Protein AF-A0A9E2NZ77-F1 (afdb_monomer)

Structure (mmCIF, N/CA/C/O backbone):
data_AF-A0A9E2NZ77-F1
#
_entry.id   AF-A0A9E2NZ77-F1
#
loop_
_atom_site.group_PDB
_atom_site.id
_atom_site.type_symbol
_atom_site.label_atom_id
_atom_site.label_alt_id
_atom_site.label_comp_id
_atom_site.label_asym_id
_atom_site.label_entity_id
_atom_site.label_seq_id
_atom_site.pdbx_PDB_ins_code
_atom_site.Cartn_x
_atom_site.Cartn_y
_atom_site.Cartn_z
_atom_site.occupancy
_atom_site.B_iso_or_equiv
_atom_site.auth_seq_id
_atom_site.auth_comp_id
_atom_site.auth_asym_id
_atom_site.auth_atom_id
_atom_site.pdbx_PDB_model_num
ATOM 1 N N . MET A 1 1 ? -16.587 9.780 16.175 1.00 69.88 1 MET A N 1
ATOM 2 C CA . MET A 1 1 ? -15.433 8.842 16.076 1.00 69.88 1 MET A CA 1
ATOM 3 C C . MET A 1 1 ? -14.289 9.423 15.249 1.00 69.88 1 MET A C 1
ATOM 5 O O . MET A 1 1 ? -13.130 9.182 15.580 1.00 69.88 1 MET A O 1
ATOM 9 N N . LEU A 1 2 ? -14.586 10.225 14.222 1.00 83.44 2 LEU A N 1
ATOM 10 C CA . LEU A 1 2 ? -13.592 11.036 13.520 1.00 83.44 2 LEU A CA 1
ATOM 11 C C . LEU A 1 2 ? -13.299 12.324 14.312 1.00 83.44 2 LEU A C 1
ATOM 13 O O . LEU A 1 2 ? -14.182 13.153 14.518 1.00 83.44 2 LEU A O 1
ATOM 17 N N . THR A 1 3 ? -12.069 12.497 14.791 1.00 91.06 3 THR A N 1
ATOM 18 C CA . THR A 1 3 ? -11.646 13.716 15.498 1.00 91.06 3 THR A CA 1
ATOM 19 C C . THR A 1 3 ? -10.768 14.570 14.593 1.00 91.06 3 THR A C 1
ATOM 21 O O . THR A 1 3 ? -10.094 14.053 13.704 1.00 91.06 3 THR A O 1
ATOM 24 N N . LYS A 1 4 ? -10.708 15.884 14.851 1.00 93.25 4 LYS A N 1
ATOM 25 C CA . LYS A 1 4 ? -9.751 16.773 14.171 1.00 93.25 4 LYS A CA 1
ATOM 26 C C . LYS A 1 4 ? -8.322 16.228 14.266 1.00 93.25 4 LYS A C 1
ATOM 28 O O . LYS A 1 4 ? -7.602 16.242 13.277 1.00 93.25 4 LYS A O 1
ATOM 33 N N . GLU A 1 5 ? -7.937 15.742 15.443 1.00 95.12 5 GLU A N 1
ATOM 34 C CA . GLU A 1 5 ? -6.622 15.149 15.691 1.00 95.12 5 GLU A CA 1
ATOM 35 C C . GLU A 1 5 ? -6.370 13.925 14.804 1.00 95.12 5 GLU A C 1
ATOM 37 O O . GLU A 1 5 ? -5.342 13.863 14.136 1.00 95.12 5 GLU A O 1
ATOM 42 N N . PHE A 1 6 ? -7.325 12.995 14.714 1.00 95.50 6 PHE A N 1
ATOM 43 C CA . PHE A 1 6 ? -7.170 11.807 13.878 1.00 95.50 6 PHE A CA 1
ATOM 44 C C . PHE A 1 6 ? -7.131 12.147 12.385 1.00 95.50 6 PHE A C 1
ATOM 46 O O . PHE A 1 6 ? -6.281 11.638 11.658 1.00 95.50 6 PHE A O 1
ATOM 53 N N . THR A 1 7 ? -7.983 13.070 11.936 1.00 95.56 7 THR A N 1
ATOM 54 C CA . THR A 1 7 ? -7.972 13.570 10.556 1.00 95.56 7 THR A CA 1
ATOM 55 C C . THR A 1 7 ? -6.630 14.202 10.200 1.00 95.56 7 THR A C 1
ATOM 57 O O . THR A 1 7 ? -6.071 13.894 9.148 1.00 95.56 7 THR A O 1
ATOM 60 N N . LEU A 1 8 ? -6.087 15.055 11.076 1.00 95.06 8 LEU A N 1
ATOM 61 C CA . LEU A 1 8 ? -4.766 15.657 10.881 1.00 95.06 8 LEU A CA 1
ATOM 62 C C . LEU A 1 8 ? -3.664 14.596 10.886 1.00 95.06 8 LEU A C 1
ATOM 64 O O . LEU A 1 8 ? -2.764 14.672 10.056 1.00 95.06 8 LEU A O 1
ATOM 68 N N . LYS A 1 9 ? -3.776 13.571 11.739 1.00 95.94 9 LYS A N 1
ATOM 69 C CA . LYS A 1 9 ? -2.823 12.461 11.765 1.00 95.94 9 LYS A CA 1
ATOM 70 C C . LYS A 1 9 ? -2.797 11.700 10.442 1.00 95.94 9 LYS A C 1
ATOM 72 O O . LYS A 1 9 ? -1.724 11.428 9.925 1.00 95.94 9 LYS A O 1
ATOM 77 N N . ILE A 1 10 ? -3.959 11.399 9.858 1.00 96.81 10 ILE A N 1
ATOM 78 C CA . ILE A 1 10 ? -4.053 10.770 8.528 1.00 96.81 10 ILE A CA 1
ATOM 79 C C . ILE A 1 10 ? -3.479 11.705 7.452 1.00 96.81 10 ILE A C 1
ATOM 81 O O . ILE A 1 10 ? -2.795 11.256 6.530 1.00 96.81 10 ILE A O 1
ATOM 85 N N . PHE A 1 11 ? -3.726 13.012 7.583 1.00 95.88 11 PHE A N 1
ATOM 86 C CA . PHE A 1 11 ? -3.243 14.029 6.650 1.00 95.88 11 PHE A CA 1
ATOM 87 C C . PHE A 1 11 ? -1.708 14.126 6.599 1.00 95.88 11 PHE A C 1
ATOM 89 O O . PHE A 1 11 ? -1.167 14.479 5.554 1.00 95.88 11 PHE A O 1
ATOM 96 N N . GLU A 1 12 ? -0.990 13.726 7.657 1.00 95.94 12 GLU A N 1
ATOM 97 C CA . GLU A 1 12 ? 0.480 13.620 7.643 1.00 95.94 12 GLU A CA 1
ATOM 98 C C . GLU A 1 12 ? 1.004 12.707 6.525 1.00 95.94 12 GLU A C 1
ATOM 100 O O . GLU A 1 12 ? 2.128 12.896 6.065 1.00 95.94 12 GLU A O 1
ATOM 105 N N . GLY A 1 13 ? 0.192 11.771 6.014 1.00 96.19 13 GLY A N 1
ATOM 106 C CA . GLY A 1 13 ? 0.550 10.944 4.860 1.00 96.19 13 GLY A CA 1
ATOM 107 C C . GLY A 1 13 ? 0.894 11.742 3.593 1.00 96.19 13 GLY A C 1
ATOM 108 O O . GLY A 1 13 ? 1.605 11.223 2.732 1.00 96.19 13 GLY A O 1
ATOM 109 N N . PHE A 1 14 ? 0.445 13.001 3.483 1.00 95.62 14 PHE A N 1
ATOM 110 C CA . PHE A 1 14 ? 0.835 13.911 2.398 1.00 95.62 14 PHE A CA 1
ATOM 111 C C . PHE A 1 14 ? 2.243 14.500 2.548 1.00 95.62 14 PHE A C 1
ATOM 113 O O . PHE A 1 14 ? 2.802 14.986 1.571 1.00 95.62 14 PHE A O 1
ATOM 120 N N . SER A 1 15 ? 2.819 14.459 3.748 1.00 94.38 15 SER A N 1
ATOM 121 C CA . SER A 1 15 ? 4.175 14.950 4.023 1.00 94.38 15 SER A CA 1
ATOM 122 C C . SER A 1 15 ? 5.238 13.855 3.898 1.00 94.38 15 SER A C 1
ATOM 124 O O . SER A 1 15 ? 6.427 14.136 4.015 1.00 94.38 15 SER A O 1
ATOM 126 N N . ILE A 1 16 ? 4.831 12.596 3.702 1.00 94.75 16 ILE A N 1
ATOM 127 C CA . ILE A 1 16 ? 5.754 11.462 3.633 1.00 94.75 16 ILE A CA 1
ATOM 128 C C . ILE A 1 16 ? 6.211 11.286 2.196 1.00 94.75 16 ILE A C 1
ATOM 130 O O . ILE A 1 16 ? 5.493 1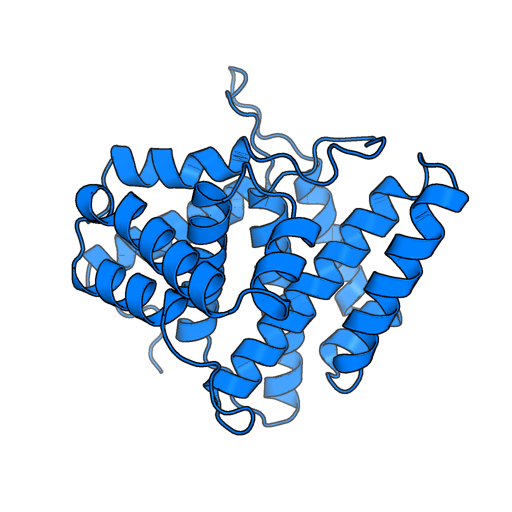0.750 1.348 1.00 94.75 16 ILE A O 1
ATOM 134 N N . GLU A 1 17 ? 7.439 11.711 1.953 1.00 93.25 17 GLU A N 1
ATOM 135 C CA . GLU A 1 17 ? 8.104 11.541 0.677 1.00 93.25 17 GLU A CA 1
ATOM 136 C C . GLU A 1 17 ? 8.718 10.146 0.526 1.00 93.25 17 GLU A C 1
ATOM 138 O O . GLU A 1 17 ? 9.378 9.604 1.414 1.00 93.25 17 GLU A O 1
ATOM 143 N N . ARG A 1 18 ? 8.529 9.574 -0.657 1.00 93.50 18 ARG A N 1
ATOM 144 C CA . ARG A 1 18 ? 9.062 8.284 -1.082 1.00 93.50 18 ARG A CA 1
ATOM 145 C C . ARG A 1 18 ? 10.213 8.503 -2.054 1.00 93.50 18 ARG A C 1
ATOM 147 O O . ARG A 1 18 ? 10.240 9.506 -2.769 1.00 93.50 18 ARG A O 1
ATOM 154 N N . TRP A 1 19 ? 11.134 7.538 -2.103 1.00 93.38 19 TRP A N 1
ATOM 155 C CA . TRP A 1 19 ? 12.292 7.552 -3.010 1.00 93.38 19 TRP A CA 1
ATOM 156 C C . TRP A 1 19 ? 13.200 8.782 -2.841 1.00 93.38 19 TRP A C 1
ATOM 158 O O . TRP A 1 19 ? 13.815 9.248 -3.795 1.00 93.38 19 TRP A O 1
ATOM 168 N N . ASN A 1 20 ? 13.275 9.324 -1.622 1.00 90.19 20 ASN A N 1
ATOM 169 C CA . ASN A 1 20 ? 14.043 10.530 -1.296 1.00 90.19 20 ASN A CA 1
ATOM 170 C C . ASN A 1 20 ? 15.571 10.337 -1.339 1.00 90.19 20 ASN A C 1
ATOM 172 O O . ASN A 1 20 ? 16.322 11.296 -1.201 1.00 90.19 20 ASN A O 1
ATOM 176 N N . ASP A 1 21 ? 16.037 9.105 -1.529 1.00 90.19 21 ASP A N 1
ATOM 177 C CA . ASP A 1 21 ? 17.430 8.748 -1.765 1.00 90.19 21 ASP A CA 1
ATOM 178 C C . ASP A 1 21 ? 17.817 8.738 -3.254 1.00 90.19 21 ASP A C 1
ATOM 180 O O . ASP A 1 21 ? 18.999 8.587 -3.571 1.00 90.19 21 ASP A O 1
ATOM 184 N N . LEU A 1 22 ? 16.858 8.931 -4.164 1.00 93.50 22 LEU A N 1
ATOM 185 C CA . LEU A 1 22 ? 17.058 9.025 -5.611 1.00 93.50 22 LEU A CA 1
ATOM 186 C C . LEU A 1 22 ? 16.637 10.404 -6.143 1.00 93.50 22 LEU A C 1
ATOM 188 O O . LEU A 1 22 ? 15.890 11.144 -5.501 1.00 93.50 22 LEU A O 1
ATOM 192 N N . VAL A 1 23 ? 17.112 10.748 -7.342 1.00 94.62 23 VAL A N 1
ATOM 193 C CA . VAL A 1 23 ? 16.635 11.929 -8.073 1.00 94.62 23 VAL A CA 1
ATOM 194 C C . VAL A 1 23 ? 15.186 11.681 -8.488 1.00 94.62 23 VAL A C 1
ATOM 196 O O . VAL A 1 23 ? 14.854 10.605 -8.986 1.00 94.62 23 VAL A O 1
ATOM 199 N N . ARG A 1 24 ? 14.304 12.660 -8.285 1.00 93.75 24 ARG A N 1
ATOM 200 C CA . ARG A 1 24 ? 12.880 12.540 -8.619 1.00 93.75 24 ARG A CA 1
ATOM 201 C C . ARG A 1 24 ? 12.443 13.741 -9.457 1.00 93.75 24 ARG A C 1
ATOM 203 O O . ARG A 1 24 ? 12.754 14.865 -9.071 1.00 93.75 24 ARG A O 1
ATOM 210 N N . PRO A 1 25 ? 11.720 13.538 -10.573 1.00 91.19 25 PRO A N 1
ATOM 211 C CA . PRO A 1 25 ? 11.226 14.645 -11.391 1.00 91.19 25 PRO A CA 1
ATOM 212 C C . PRO A 1 25 ? 9.972 15.322 -10.804 1.00 91.19 25 PRO A C 1
ATOM 214 O O . PRO A 1 25 ? 9.565 16.375 -11.284 1.00 91.19 25 PRO A O 1
ATOM 217 N N . PHE A 1 26 ? 9.350 14.718 -9.788 1.00 90.88 26 PHE A N 1
ATOM 218 C CA . PHE A 1 26 ? 8.178 15.217 -9.065 1.00 90.88 26 PHE A CA 1
ATOM 219 C C . PHE A 1 26 ? 8.113 14.576 -7.669 1.00 90.88 26 PHE A C 1
ATOM 221 O O . PHE A 1 26 ? 8.804 13.589 -7.396 1.00 90.88 26 PHE A O 1
ATOM 228 N N . ASP A 1 27 ? 7.264 15.114 -6.796 1.00 91.25 27 ASP A N 1
ATOM 229 C CA . ASP A 1 27 ? 7.109 14.619 -5.428 1.00 91.25 27 ASP A CA 1
ATOM 230 C C . ASP A 1 27 ? 6.338 13.288 -5.414 1.00 91.25 27 ASP A C 1
ATOM 232 O O . ASP A 1 27 ? 5.159 13.215 -5.761 1.00 91.25 27 ASP A O 1
ATOM 236 N N . LEU A 1 28 ? 7.011 12.211 -5.004 1.00 94.00 28 LEU A N 1
ATOM 237 C CA . LEU A 1 28 ? 6.392 10.906 -4.776 1.00 94.00 28 LEU A CA 1
ATOM 238 C C . LEU A 1 28 ? 5.934 10.820 -3.322 1.00 94.00 28 LEU A C 1
ATOM 240 O O . LEU A 1 28 ? 6.772 10.731 -2.429 1.00 94.00 28 LEU A O 1
ATOM 244 N N . ILE A 1 29 ? 4.625 10.831 -3.084 1.00 95.25 29 ILE A N 1
ATOM 245 C CA . ILE A 1 29 ? 4.042 10.914 -1.737 1.00 95.25 29 ILE A CA 1
ATOM 246 C C . ILE A 1 29 ? 3.370 9.593 -1.324 1.00 95.25 29 ILE A C 1
ATOM 248 O O . ILE A 1 29 ? 2.799 8.879 -2.151 1.00 95.25 29 ILE A O 1
ATOM 252 N N . GLU A 1 30 ? 3.417 9.245 -0.032 1.00 96.38 30 GLU A N 1
ATOM 253 C CA . GLU A 1 30 ? 2.823 8.004 0.497 1.00 96.38 30 GLU A CA 1
ATOM 254 C C . GLU A 1 30 ? 1.304 7.936 0.312 1.00 96.38 30 GLU A C 1
ATOM 256 O O . GLU A 1 30 ? 0.778 6.867 0.003 1.00 96.38 30 GLU A O 1
ATOM 261 N N . MET A 1 31 ? 0.596 9.064 0.417 1.00 96.94 31 MET A N 1
ATOM 262 C CA . MET A 1 31 ? -0.844 9.102 0.146 1.00 96.94 31 MET A CA 1
ATOM 263 C C . MET A 1 31 ? -1.176 8.711 -1.306 1.00 96.94 31 MET A C 1
ATOM 265 O O . MET A 1 31 ? -2.101 7.930 -1.534 1.00 96.94 31 MET A O 1
ATOM 269 N N . ASP A 1 32 ? -0.396 9.181 -2.287 1.00 96.88 32 ASP A N 1
ATOM 270 C CA . ASP A 1 32 ? -0.549 8.776 -3.694 1.00 96.88 32 ASP A CA 1
ATOM 271 C C . ASP A 1 32 ? -0.269 7.291 -3.888 1.00 96.88 32 ASP A C 1
ATOM 273 O O . ASP A 1 32 ? -1.010 6.588 -4.576 1.00 96.88 32 ASP A O 1
ATOM 277 N N . LYS A 1 33 ? 0.784 6.795 -3.236 1.00 96.88 33 LYS A N 1
ATOM 278 C CA . LYS A 1 33 ? 1.136 5.378 -3.271 1.00 96.88 33 LYS A CA 1
ATOM 279 C C . LYS A 1 33 ? 0.018 4.498 -2.715 1.00 96.88 33 LYS A C 1
ATOM 281 O O . LYS A 1 33 ? -0.242 3.420 -3.256 1.00 96.88 33 LYS A O 1
ATOM 286 N N . ALA A 1 34 ? -0.612 4.921 -1.621 1.00 97.75 34 ALA A N 1
ATOM 287 C CA . ALA A 1 34 ? -1.708 4.195 -0.993 1.00 97.75 34 ALA A CA 1
ATOM 288 C C . ALA A 1 34 ? -2.963 4.187 -1.882 1.00 97.75 34 ALA A C 1
ATOM 290 O O . ALA A 1 34 ? -3.592 3.138 -2.039 1.00 97.75 34 ALA A O 1
ATOM 291 N N . ALA A 1 35 ? -3.256 5.313 -2.534 1.00 97.75 35 ALA A N 1
ATOM 292 C CA . ALA A 1 35 ? -4.334 5.438 -3.506 1.00 97.75 35 ALA A CA 1
ATOM 293 C C . ALA A 1 35 ? -4.138 4.511 -4.719 1.00 97.75 35 ALA A C 1
ATOM 295 O O . ALA A 1 35 ? -5.011 3.702 -5.036 1.00 97.75 35 ALA A O 1
ATOM 296 N N . GLU A 1 36 ? -2.966 4.569 -5.360 1.00 97.75 36 GLU A N 1
ATOM 297 C CA . GLU A 1 36 ? -2.630 3.733 -6.520 1.00 97.75 36 GLU A CA 1
ATOM 298 C C . GLU A 1 36 ? -2.622 2.240 -6.151 1.00 97.75 36 GLU A C 1
ATOM 300 O O . GLU A 1 36 ? -3.137 1.404 -6.894 1.00 97.75 36 GLU A O 1
ATOM 305 N N . LYS A 1 37 ? -2.119 1.899 -4.953 1.00 98.06 37 LYS A N 1
ATOM 306 C CA . LYS A 1 37 ? -2.207 0.541 -4.394 1.00 98.06 37 LYS A CA 1
ATOM 307 C C . LYS A 1 37 ? -3.660 0.067 -4.322 1.00 98.06 37 LYS A C 1
ATOM 309 O O . LYS A 1 37 ? -3.922 -1.067 -4.707 1.00 98.06 37 LYS A O 1
ATOM 314 N N . MET A 1 38 ? -4.586 0.894 -3.835 1.00 97.88 38 MET A N 1
ATOM 315 C CA . MET A 1 38 ? -5.990 0.496 -3.700 1.00 97.88 38 MET A CA 1
ATOM 316 C C . MET A 1 38 ? -6.666 0.302 -5.063 1.00 97.88 38 MET A C 1
ATOM 318 O O . MET A 1 38 ? -7.358 -0.691 -5.266 1.00 97.88 38 MET A O 1
ATOM 322 N N . VAL A 1 39 ? -6.398 1.194 -6.021 1.00 97.69 39 VAL A N 1
ATOM 323 C CA . VAL A 1 39 ? -6.855 1.055 -7.415 1.00 97.69 39 VAL A CA 1
ATOM 324 C C . VAL A 1 39 ? -6.374 -0.261 -8.023 1.00 97.69 39 VAL A C 1
ATOM 326 O O . VAL A 1 39 ? -7.160 -1.017 -8.588 1.00 97.69 39 VAL A O 1
ATOM 329 N N . LEU A 1 40 ? -5.081 -0.561 -7.899 1.00 98.44 40 LEU A N 1
ATOM 330 C CA . LEU A 1 40 ? -4.515 -1.802 -8.421 1.00 98.44 40 LEU A CA 1
ATOM 331 C C . LEU A 1 40 ? -5.085 -3.033 -7.724 1.00 98.44 40 LEU A C 1
ATOM 333 O O . LEU A 1 40 ? -5.337 -4.035 -8.384 1.00 98.44 40 LEU A O 1
ATOM 337 N N . ALA A 1 41 ? -5.289 -2.967 -6.408 1.00 98.38 41 ALA A N 1
ATOM 338 C CA . ALA A 1 41 ? -5.875 -4.065 -5.654 1.00 98.38 41 ALA A CA 1
ATOM 339 C C . ALA A 1 41 ? -7.317 -4.334 -6.106 1.00 98.38 41 ALA A C 1
ATOM 341 O O . ALA A 1 41 ? -7.684 -5.493 -6.275 1.00 98.38 41 ALA A O 1
ATOM 342 N N . TYR A 1 42 ? -8.086 -3.282 -6.407 1.00 98.00 42 TYR A N 1
ATOM 343 C CA . TYR A 1 42 ? -9.401 -3.400 -7.032 1.00 98.00 42 TYR A CA 1
ATOM 344 C C . TYR A 1 42 ? -9.331 -4.054 -8.416 1.00 98.00 42 TYR A C 1
ATOM 346 O O . TYR A 1 42 ? -10.022 -5.040 -8.656 1.00 98.00 42 TYR A O 1
ATOM 354 N N . LEU A 1 43 ? -8.460 -3.566 -9.307 1.00 97.81 43 LEU A N 1
ATOM 355 C CA . LEU A 1 43 ? -8.315 -4.132 -10.654 1.00 97.81 43 LEU A CA 1
ATOM 356 C C . LEU A 1 43 ? -7.913 -5.610 -10.609 1.00 97.81 43 LEU A C 1
ATOM 358 O O . LEU A 1 43 ? -8.537 -6.438 -11.263 1.00 97.81 43 LEU A O 1
ATOM 362 N N . ILE A 1 44 ? -6.885 -5.949 -9.826 1.00 98.38 44 ILE A N 1
ATOM 363 C CA . ILE A 1 44 ? -6.405 -7.328 -9.695 1.00 98.38 44 ILE A CA 1
ATOM 364 C C . ILE A 1 44 ? -7.482 -8.200 -9.039 1.00 98.38 44 ILE A C 1
ATOM 366 O O . ILE A 1 44 ? -7.755 -9.283 -9.541 1.00 98.38 44 ILE A O 1
ATOM 370 N N . GLY A 1 45 ? -8.124 -7.723 -7.969 1.00 98.06 45 GLY A N 1
ATOM 371 C CA . GLY A 1 45 ? -9.175 -8.461 -7.269 1.00 98.06 45 GLY A CA 1
ATOM 372 C C . GLY A 1 45 ? -10.394 -8.749 -8.147 1.00 98.06 45 GLY A C 1
ATOM 373 O O . GLY A 1 45 ? -10.923 -9.852 -8.088 1.00 98.06 45 GLY A O 1
ATOM 374 N N . LYS A 1 46 ? -10.790 -7.824 -9.032 1.00 97.94 46 LYS A N 1
ATOM 375 C CA . LYS A 1 46 ? -11.888 -8.064 -9.983 1.00 97.94 46 LYS A CA 1
ATOM 376 C C . LYS A 1 46 ? -11.576 -9.186 -10.973 1.00 97.94 46 LYS A C 1
ATOM 378 O O . LYS A 1 46 ? -12.451 -9.994 -11.253 1.00 97.94 46 LYS A O 1
ATOM 383 N N . TYR A 1 47 ? -10.330 -9.296 -11.432 1.00 97.75 47 TYR A N 1
ATOM 384 C CA . TYR A 1 47 ? -9.913 -10.434 -12.258 1.00 97.75 47 TYR A CA 1
ATOM 385 C C . TYR A 1 47 ? -9.904 -11.764 -11.494 1.00 97.75 47 TYR A C 1
ATOM 387 O O . TYR A 1 47 ? -10.161 -12.806 -12.092 1.00 97.75 47 TYR A O 1
ATOM 395 N N . GLU A 1 48 ? -9.625 -11.747 -10.190 1.00 97.50 48 GLU A N 1
ATOM 396 C CA . GLU A 1 48 ? -9.747 -12.946 -9.354 1.00 97.50 48 GLU A CA 1
ATOM 397 C C . GLU A 1 48 ? -11.222 -13.350 -9.188 1.00 97.50 48 GLU A C 1
ATOM 399 O O . GLU A 1 48 ? -11.550 -14.528 -9.321 1.00 97.50 48 GLU A O 1
ATOM 404 N N . GLU A 1 49 ? -12.128 -12.389 -8.980 1.00 97.44 49 GLU A N 1
ATOM 405 C CA . GLU A 1 49 ? -13.576 -12.650 -8.946 1.00 97.44 49 GLU A CA 1
ATOM 406 C C . GLU A 1 49 ? -14.098 -13.220 -10.271 1.00 97.44 49 GLU A C 1
ATOM 408 O O . GLU A 1 49 ? -14.848 -14.195 -10.263 1.00 97.44 49 GLU A O 1
ATOM 413 N N . GLU A 1 50 ? -13.647 -12.689 -11.413 1.00 96.81 50 GLU A N 1
ATOM 414 C CA . GLU A 1 50 ? -13.954 -13.244 -12.741 1.00 96.81 50 GLU A CA 1
ATOM 415 C C . GLU A 1 50 ? -13.451 -14.688 -12.912 1.00 96.81 50 GLU A C 1
ATOM 417 O O . GLU A 1 50 ? -14.073 -15.480 -13.620 1.00 96.81 50 GLU A O 1
ATOM 422 N N . ALA A 1 51 ? -12.357 -15.057 -12.240 1.00 95.31 51 ALA A N 1
ATOM 423 C CA . ALA A 1 51 ? -11.831 -16.422 -12.203 1.00 95.31 51 ALA A CA 1
ATOM 424 C C . ALA A 1 51 ? -12.559 -17.340 -11.192 1.00 95.31 51 ALA A C 1
ATOM 426 O O . ALA A 1 51 ? -12.161 -18.491 -11.004 1.00 95.31 51 ALA A O 1
ATOM 427 N N . GLY A 1 52 ? -13.626 -16.859 -10.542 1.00 96.12 52 GLY A N 1
ATOM 428 C CA . GLY A 1 52 ? -14.423 -17.620 -9.576 1.00 96.12 52 GLY A CA 1
ATOM 429 C C . GLY A 1 52 ? -13.849 -17.626 -8.156 1.00 96.12 52 GLY A C 1
ATOM 430 O O . GLY A 1 52 ? -14.197 -18.484 -7.343 1.00 96.12 52 GLY A O 1
ATOM 431 N N . HIS A 1 53 ? -12.938 -16.707 -7.839 1.00 96.00 53 HIS A N 1
ATOM 432 C CA . HIS A 1 53 ? -12.367 -16.558 -6.505 1.00 96.00 53 HIS A CA 1
ATOM 433 C C . HIS A 1 53 ? -13.112 -15.498 -5.689 1.00 96.00 53 HIS A C 1
ATOM 435 O O . HIS A 1 53 ? -13.558 -14.493 -6.220 1.00 96.00 53 HIS A O 1
ATOM 441 N N . LEU A 1 54 ? -13.225 -15.691 -4.374 1.00 96.31 54 LEU A N 1
ATOM 442 C CA . LEU A 1 54 ? -13.814 -14.681 -3.493 1.00 96.31 54 LEU A CA 1
ATOM 443 C C . LEU A 1 54 ? -12.743 -13.698 -3.012 1.00 96.31 54 LEU A C 1
ATOM 445 O O . LEU A 1 54 ? -11.640 -14.114 -2.643 1.00 96.31 54 LEU A O 1
ATOM 449 N N . ILE A 1 55 ? -13.098 -12.413 -2.977 1.00 97.62 55 ILE A N 1
ATOM 450 C CA . ILE A 1 55 ? -12.284 -11.324 -2.435 1.00 97.62 55 ILE A CA 1
ATOM 451 C C . ILE A 1 55 ? -13.048 -10.655 -1.291 1.00 97.62 55 ILE A C 1
ATOM 453 O O . ILE A 1 55 ? -14.212 -10.292 -1.429 1.00 97.62 55 ILE A O 1
ATOM 457 N N . ASP A 1 56 ? -12.379 -10.486 -0.154 1.00 97.00 56 ASP A N 1
ATOM 458 C CA . ASP A 1 56 ? -12.918 -9.776 1.004 1.00 97.00 56 ASP A CA 1
ATOM 459 C C . ASP A 1 56 ? -12.616 -8.276 0.870 1.00 97.00 56 ASP A C 1
ATOM 461 O O . ASP A 1 56 ? -11.545 -7.785 1.242 1.00 97.00 56 ASP A O 1
ATOM 465 N N . TRP A 1 57 ? -13.547 -7.543 0.259 1.00 96.12 57 TRP A N 1
ATOM 466 C CA . TRP A 1 57 ? -13.384 -6.112 -0.003 1.00 96.12 57 TRP A CA 1
ATOM 467 C C . TRP A 1 57 ? -13.333 -5.277 1.277 1.00 96.12 57 TRP A C 1
ATOM 469 O O . TRP A 1 57 ? -12.513 -4.360 1.357 1.00 96.12 57 TRP A O 1
ATOM 479 N N . ASP A 1 58 ? -14.124 -5.631 2.291 1.00 94.12 58 ASP A N 1
ATOM 480 C CA . ASP A 1 58 ? -14.128 -4.947 3.586 1.00 94.12 58 ASP A CA 1
ATOM 481 C C . ASP A 1 58 ? -12.753 -5.069 4.247 1.00 94.12 58 ASP A C 1
ATOM 483 O O . ASP A 1 58 ? -12.131 -4.067 4.622 1.00 94.12 58 ASP A O 1
ATOM 487 N N . TRP A 1 59 ? -12.221 -6.295 4.311 1.00 95.81 59 TRP A N 1
ATOM 488 C CA . TRP A 1 59 ? -10.878 -6.531 4.825 1.00 95.81 59 TRP A CA 1
ATOM 489 C C . TRP A 1 59 ? -9.831 -5.759 4.020 1.00 95.81 59 TRP A C 1
ATOM 491 O O . TRP A 1 59 ? -8.941 -5.151 4.611 1.00 95.81 59 TRP A O 1
ATOM 501 N N . MET A 1 60 ? -9.931 -5.736 2.685 1.00 97.38 60 MET A N 1
ATOM 502 C CA . MET A 1 60 ? -8.975 -5.027 1.829 1.00 97.38 60 MET A CA 1
ATOM 503 C C . MET A 1 60 ? -8.969 -3.515 2.086 1.00 97.38 60 MET A C 1
ATOM 505 O O . MET A 1 60 ? -7.891 -2.918 2.171 1.00 97.38 60 MET A O 1
ATOM 509 N N . ILE A 1 61 ? -10.149 -2.904 2.225 1.00 96.88 61 ILE A N 1
ATOM 510 C CA . ILE A 1 61 ? -10.309 -1.472 2.506 1.00 96.88 61 ILE A CA 1
ATOM 511 C C . ILE A 1 61 ? -9.656 -1.132 3.850 1.00 96.88 61 ILE A C 1
ATOM 513 O O . ILE A 1 61 ? -8.787 -0.253 3.910 1.00 96.88 61 ILE A O 1
ATOM 517 N N . TYR A 1 62 ? -9.994 -1.874 4.910 1.00 96.75 62 TYR A N 1
ATOM 518 C CA . TYR A 1 62 ? -9.406 -1.661 6.234 1.00 96.75 62 TYR A CA 1
ATOM 519 C C . TYR A 1 62 ? -7.902 -1.943 6.253 1.00 96.75 62 TYR A C 1
ATOM 521 O O . TYR A 1 62 ? -7.141 -1.139 6.788 1.00 96.75 62 TYR A O 1
ATOM 529 N N . ALA A 1 63 ? -7.436 -3.018 5.615 1.00 97.12 63 ALA A N 1
ATOM 530 C CA . ALA A 1 63 ? -6.013 -3.328 5.501 1.00 97.12 63 ALA A CA 1
ATOM 531 C C . ALA A 1 63 ? -5.241 -2.217 4.770 1.00 97.12 63 ALA A C 1
ATOM 533 O O . ALA A 1 63 ? -4.142 -1.841 5.185 1.00 97.12 63 ALA A O 1
ATOM 534 N N . SER A 1 64 ? -5.818 -1.643 3.708 1.00 97.19 64 SER A N 1
ATOM 535 C CA . SER A 1 64 ? -5.208 -0.529 2.980 1.00 97.19 64 SER A CA 1
ATOM 536 C C . SER A 1 64 ? -5.085 0.725 3.850 1.00 97.19 64 SER A C 1
ATOM 538 O O . SER A 1 64 ? -4.021 1.352 3.868 1.00 97.19 64 SER A O 1
ATOM 540 N N . PHE A 1 65 ? -6.131 1.043 4.618 1.00 97.62 65 PHE A N 1
ATOM 541 C CA . PHE A 1 65 ? -6.132 2.142 5.580 1.00 97.62 65 PHE A CA 1
ATOM 542 C C . PHE A 1 65 ? -5.126 1.922 6.724 1.00 97.62 65 PHE A C 1
ATOM 544 O O . PHE A 1 65 ? -4.325 2.803 7.036 1.00 97.62 65 PHE A O 1
ATOM 551 N N . PHE A 1 66 ? -5.098 0.729 7.314 1.00 97.62 66 PHE A N 1
ATOM 552 C CA . PHE A 1 66 ? -4.184 0.389 8.403 1.00 97.62 66 PHE A CA 1
ATOM 553 C C . PHE A 1 66 ? -2.718 0.351 7.963 1.00 97.62 66 PHE A C 1
ATOM 555 O O . PHE A 1 66 ? -1.837 0.772 8.715 1.00 97.62 66 PHE A O 1
ATOM 562 N N . ASP A 1 67 ? -2.439 -0.079 6.730 1.00 96.44 67 ASP A N 1
ATOM 563 C CA . ASP A 1 67 ? -1.111 0.057 6.133 1.00 96.44 67 ASP A CA 1
ATOM 564 C C . ASP A 1 67 ? -0.653 1.522 6.096 1.00 96.44 67 ASP A C 1
ATOM 566 O O . ASP A 1 67 ? 0.504 1.792 6.423 1.00 96.44 67 ASP A O 1
ATOM 570 N N . LEU A 1 68 ? -1.541 2.458 5.724 1.00 97.38 68 LEU A N 1
ATOM 571 C CA . LEU A 1 68 ? -1.234 3.892 5.718 1.00 97.38 68 LEU A CA 1
ATOM 572 C C . LEU A 1 68 ? -0.935 4.394 7.138 1.00 97.38 68 LEU A C 1
ATOM 574 O O . LEU A 1 68 ? 0.088 5.044 7.339 1.00 97.38 68 LEU A O 1
ATOM 578 N N . LEU A 1 69 ? -1.759 4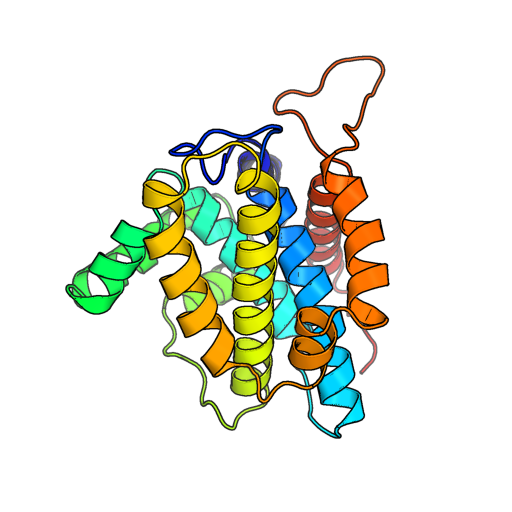.048 8.136 1.00 97.50 69 LEU A N 1
ATOM 579 C CA . LEU A 1 69 ? -1.501 4.426 9.534 1.00 97.50 69 LEU A CA 1
ATOM 580 C C . LEU A 1 69 ? -0.141 3.906 10.018 1.00 97.50 69 LEU A C 1
ATOM 582 O O . LEU A 1 69 ? 0.651 4.649 10.606 1.00 97.50 69 LEU A O 1
ATOM 586 N N . ARG A 1 70 ? 0.190 2.646 9.713 1.00 95.88 70 ARG A N 1
ATOM 587 C CA . ARG A 1 70 ? 1.502 2.089 10.061 1.00 95.88 70 ARG A CA 1
ATOM 588 C C . ARG A 1 70 ? 2.638 2.855 9.376 1.00 95.88 70 ARG A C 1
ATOM 590 O O . ARG A 1 70 ? 3.678 3.081 9.992 1.00 95.88 70 ARG A O 1
ATOM 597 N N . LYS A 1 71 ? 2.456 3.273 8.121 1.00 94.88 71 LYS A N 1
ATOM 598 C CA . LYS A 1 71 ? 3.445 4.073 7.384 1.00 94.88 71 LYS A CA 1
ATOM 599 C C . LYS A 1 71 ? 3.625 5.468 7.966 1.00 94.88 71 LYS A C 1
ATOM 601 O O . LYS A 1 71 ? 4.767 5.890 8.099 1.00 94.88 71 LYS A O 1
ATOM 606 N N . ILE A 1 72 ? 2.543 6.115 8.391 1.00 96.19 72 ILE A N 1
ATOM 607 C CA . ILE A 1 72 ? 2.593 7.415 9.067 1.00 96.19 72 ILE A CA 1
ATOM 608 C C . ILE A 1 72 ? 3.398 7.331 10.365 1.00 96.19 72 ILE A C 1
ATOM 610 O O . ILE A 1 72 ? 4.248 8.176 10.612 1.00 96.19 72 ILE A O 1
ATOM 614 N N . SER A 1 73 ? 3.214 6.278 11.164 1.00 94.25 73 SER A N 1
ATOM 615 C CA . SER A 1 73 ? 3.988 6.109 12.404 1.00 94.25 73 SER A CA 1
ATOM 616 C C . SER A 1 73 ? 5.453 5.712 12.195 1.00 94.25 73 SER A C 1
ATOM 618 O O . SER A 1 73 ? 6.272 5.949 13.072 1.00 94.25 73 SER A O 1
ATOM 620 N N . LEU A 1 74 ? 5.784 5.063 11.072 1.00 92.94 74 LEU A N 1
ATOM 621 C CA . LEU A 1 74 ? 7.124 4.532 10.782 1.00 92.94 74 LEU A CA 1
ATOM 622 C C . LEU A 1 74 ? 7.860 5.346 9.708 1.00 92.94 74 LEU A C 1
ATOM 624 O O . LEU A 1 74 ? 8.781 4.817 9.079 1.00 92.94 74 LEU A O 1
ATOM 628 N N . CYS A 1 75 ? 7.431 6.582 9.448 1.00 86.75 75 CYS A N 1
ATOM 629 C CA . CYS A 1 75 ? 7.917 7.402 8.337 1.00 86.75 75 CYS A CA 1
ATOM 630 C C . CYS A 1 75 ? 9.441 7.613 8.369 1.00 86.75 75 CYS A C 1
ATOM 632 O O . CYS A 1 75 ? 10.075 7.594 7.316 1.00 86.75 75 CYS A O 1
ATOM 634 N N . ASP A 1 76 ? 10.036 7.678 9.562 1.00 79.00 76 ASP A N 1
ATOM 635 C CA . ASP A 1 76 ? 11.480 7.862 9.753 1.00 79.00 76 ASP A CA 1
ATOM 636 C C . ASP A 1 76 ? 12.321 6.603 9.467 1.00 79.00 76 ASP A C 1
ATOM 638 O O . ASP A 1 76 ? 13.552 6.660 9.433 1.00 79.00 76 ASP A O 1
ATOM 642 N N . ILE A 1 77 ? 11.695 5.440 9.236 1.00 83.88 77 ILE A N 1
ATOM 643 C CA . ILE A 1 77 ? 12.406 4.178 8.998 1.00 83.88 77 ILE A CA 1
ATOM 644 C C . ILE A 1 77 ? 12.295 3.774 7.529 1.00 83.88 77 ILE A C 1
ATOM 646 O O . ILE A 1 77 ? 11.227 3.389 7.046 1.00 83.88 77 ILE A O 1
ATOM 650 N N . LYS A 1 78 ? 13.432 3.736 6.826 1.00 83.31 78 LYS A N 1
ATOM 651 C CA . LYS A 1 78 ? 13.490 3.280 5.429 1.00 83.31 78 LYS A CA 1
ATOM 652 C C . LYS A 1 78 ? 12.975 1.844 5.267 1.00 83.31 78 LYS A C 1
ATOM 654 O O . LYS A 1 78 ? 13.240 0.963 6.086 1.00 83.31 78 LYS A O 1
ATOM 659 N N . ALA A 1 79 ? 12.308 1.565 4.145 1.00 82.69 79 ALA A N 1
ATOM 660 C CA . ALA A 1 79 ? 11.739 0.244 3.862 1.00 82.69 79 ALA A CA 1
ATOM 661 C C . ALA A 1 79 ? 12.754 -0.927 3.904 1.00 82.69 79 ALA A C 1
ATOM 663 O O . ALA A 1 79 ? 12.387 -1.983 4.427 1.00 82.69 79 ALA A O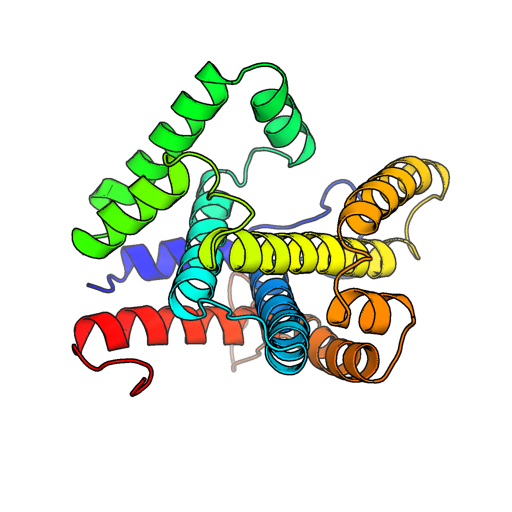 1
ATOM 664 N N . PRO A 1 80 ? 14.012 -0.793 3.423 1.00 84.62 80 PRO A N 1
ATOM 665 C CA . PRO A 1 80 ? 15.025 -1.840 3.578 1.00 84.62 80 PRO A CA 1
ATOM 666 C C . PRO A 1 80 ? 15.359 -2.145 5.042 1.00 84.62 80 PRO A C 1
ATOM 668 O O . PRO A 1 80 ? 15.490 -3.310 5.404 1.00 84.62 80 PRO A O 1
ATOM 671 N N . VAL A 1 81 ? 15.403 -1.121 5.900 1.00 87.94 81 VAL A N 1
ATOM 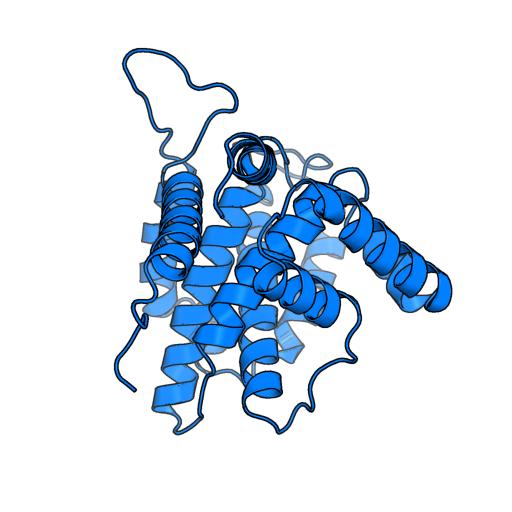672 C CA . VAL A 1 81 ? 15.647 -1.283 7.342 1.00 87.94 81 VAL A CA 1
ATOM 673 C C . VAL A 1 81 ? 14.471 -2.004 7.998 1.00 87.94 81 VAL A C 1
ATOM 675 O O . VAL A 1 81 ? 14.678 -2.979 8.712 1.00 87.94 81 VAL A O 1
ATOM 678 N N . GLN A 1 82 ? 13.228 -1.619 7.679 1.00 88.31 82 GLN A N 1
ATOM 679 C CA . GLN A 1 82 ? 12.040 -2.335 8.173 1.00 88.31 82 GLN A CA 1
ATOM 680 C C . GLN A 1 82 ? 12.049 -3.817 7.760 1.00 88.31 82 GLN A C 1
ATOM 682 O O . GLN A 1 82 ? 11.660 -4.689 8.536 1.00 88.31 82 GLN A O 1
ATOM 687 N N . ARG A 1 83 ? 12.496 -4.114 6.532 1.00 86.50 83 ARG A N 1
ATOM 688 C CA . ARG A 1 83 ? 12.611 -5.483 6.010 1.00 86.50 83 ARG A CA 1
ATOM 689 C C . ARG A 1 83 ? 13.685 -6.285 6.742 1.00 86.50 83 ARG A C 1
ATOM 691 O O . ARG A 1 83 ? 13.435 -7.446 7.055 1.00 86.50 83 ARG A O 1
ATOM 698 N N . MET A 1 84 ? 14.838 -5.672 7.005 1.00 91.31 84 MET A N 1
ATOM 699 C CA . MET A 1 84 ? 15.919 -6.270 7.788 1.00 91.31 84 MET A CA 1
ATOM 700 C C . MET A 1 84 ? 15.438 -6.595 9.206 1.00 91.31 84 MET A C 1
ATOM 702 O O . MET A 1 84 ? 15.485 -7.759 9.588 1.00 91.31 84 MET A O 1
ATOM 706 N N . ILE A 1 85 ? 14.825 -5.633 9.911 1.00 91.44 85 ILE A N 1
ATOM 707 C CA . ILE A 1 85 ? 14.269 -5.845 11.260 1.00 91.44 85 ILE A CA 1
ATOM 708 C C . ILE A 1 85 ? 13.279 -7.012 11.254 1.00 91.44 85 ILE A C 1
ATOM 710 O O . ILE A 1 85 ? 13.388 -7.928 12.058 1.00 91.44 85 ILE A O 1
ATOM 714 N N . ARG A 1 86 ? 12.347 -7.037 10.296 1.00 90.31 86 ARG A N 1
ATOM 715 C CA . ARG A 1 86 ? 11.361 -8.120 10.190 1.00 90.31 86 ARG A CA 1
ATOM 716 C C . ARG A 1 86 ? 11.990 -9.504 9.986 1.00 90.31 86 ARG A C 1
ATOM 718 O O . ARG A 1 86 ? 11.409 -10.489 10.434 1.00 90.31 86 ARG A O 1
ATOM 725 N N . LYS A 1 87 ? 13.096 -9.593 9.242 1.00 90.75 87 LYS A N 1
ATOM 726 C CA . LYS A 1 87 ? 13.721 -10.868 8.859 1.00 90.75 87 LYS A CA 1
ATOM 727 C C . LYS A 1 87 ? 14.709 -11.369 9.912 1.00 90.75 87 LYS A C 1
ATOM 729 O O . LYS A 1 87 ? 14.738 -12.565 10.175 1.00 90.75 87 LYS A O 1
ATOM 734 N N . GLU A 1 88 ? 15.519 -10.472 10.461 1.00 94.56 88 GLU A N 1
ATOM 735 C CA . GLU A 1 88 ? 16.646 -10.803 11.340 1.00 94.56 88 GLU A CA 1
ATOM 736 C C . GLU A 1 88 ? 16.284 -10.676 12.827 1.00 94.56 88 GLU A C 1
ATOM 738 O O . GLU A 1 88 ? 16.849 -11.386 13.652 1.00 94.56 88 GLU A O 1
ATOM 743 N N . TYR A 1 89 ? 15.295 -9.839 13.161 1.00 94.44 89 TYR A N 1
ATOM 744 C CA . TYR A 1 89 ? 14.936 -9.462 14.532 1.00 94.44 89 TYR A CA 1
ATOM 745 C C . TYR A 1 89 ? 13.411 -9.567 14.763 1.00 94.44 89 TYR A C 1
ATOM 747 O O . TYR A 1 89 ? 12.709 -8.558 14.902 1.00 94.44 89 TYR A O 1
ATOM 755 N N . PRO A 1 90 ? 12.835 -10.786 14.746 1.00 91.81 90 PRO A N 1
ATOM 756 C CA . PRO A 1 90 ? 11.383 -10.976 14.773 1.00 91.81 90 PRO A CA 1
ATOM 757 C C . PRO A 1 90 ? 10.727 -10.496 16.076 1.00 91.81 90 PRO A C 1
ATOM 759 O O . PRO A 1 90 ? 9.598 -10.000 16.045 1.00 91.81 90 PRO A O 1
ATOM 762 N N . GLU A 1 91 ? 11.417 -10.596 17.214 1.00 93.00 91 GLU A N 1
ATOM 763 C CA . GLU A 1 91 ? 10.897 -10.116 18.500 1.00 93.00 91 GLU A CA 1
ATOM 764 C C . GLU A 1 91 ? 10.901 -8.582 18.574 1.00 93.00 91 GLU A C 1
ATOM 766 O O . GLU A 1 91 ? 9.951 -7.963 19.057 1.00 93.00 91 GLU A O 1
ATOM 771 N N . GLU A 1 92 ? 11.923 -7.943 18.014 1.00 93.31 92 GLU A N 1
ATOM 772 C CA . GLU A 1 92 ? 12.008 -6.496 17.840 1.00 93.31 92 GLU A CA 1
ATOM 773 C C . GLU A 1 92 ? 10.928 -6.005 16.875 1.00 93.31 92 GLU A C 1
ATOM 775 O O . GLU A 1 92 ? 10.303 -4.977 17.128 1.00 93.31 92 GLU A O 1
ATOM 780 N N . TYR A 1 93 ? 10.638 -6.762 15.814 1.00 92.31 93 TYR A N 1
ATOM 781 C CA . TYR A 1 93 ? 9.553 -6.446 14.889 1.00 92.31 93 TYR A CA 1
ATOM 782 C C . TYR A 1 93 ? 8.177 -6.481 15.573 1.00 92.31 93 TYR A C 1
ATOM 784 O O . TYR A 1 93 ? 7.354 -5.590 15.349 1.00 92.31 93 TYR A O 1
ATOM 792 N N . LYS A 1 94 ? 7.934 -7.446 16.472 1.00 92.81 94 LYS A N 1
ATOM 793 C CA . LYS A 1 94 ? 6.716 -7.465 17.304 1.00 92.81 94 LYS A CA 1
ATOM 794 C C . LYS A 1 94 ? 6.643 -6.240 18.218 1.00 92.81 94 LYS A C 1
ATOM 796 O O . LYS A 1 94 ? 5.603 -5.584 18.275 1.00 92.81 94 LYS A O 1
ATOM 801 N N . LYS A 1 95 ? 7.744 -5.893 18.897 1.00 94.00 95 LYS A N 1
ATOM 802 C CA . LYS A 1 95 ? 7.823 -4.686 19.742 1.00 94.00 95 LYS A CA 1
ATOM 803 C C . LYS A 1 95 ? 7.563 -3.414 18.932 1.00 9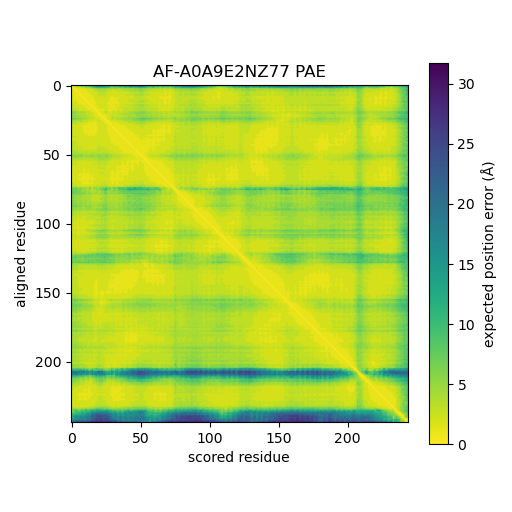4.00 95 LYS A C 1
ATOM 805 O O . LYS A 1 95 ? 6.851 -2.535 19.411 1.00 94.00 95 LYS A O 1
ATOM 810 N N . LEU A 1 96 ? 8.081 -3.342 17.705 1.00 93.94 96 LEU A N 1
ATOM 811 C CA . LEU A 1 96 ? 7.852 -2.232 16.784 1.00 93.94 96 LEU A CA 1
ATOM 812 C C . LEU A 1 96 ? 6.368 -2.107 16.414 1.00 93.94 96 LEU A C 1
ATOM 814 O O . LEU A 1 96 ? 5.813 -1.016 16.499 1.00 93.94 96 LEU A O 1
ATOM 818 N N . ASN A 1 97 ? 5.702 -3.214 16.075 1.00 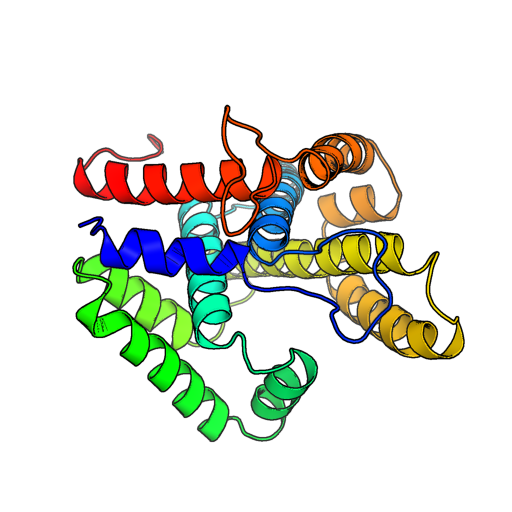93.75 97 ASN A N 1
ATOM 819 C CA . ASN A 1 97 ? 4.266 -3.204 15.774 1.00 93.75 97 ASN A CA 1
ATOM 820 C C . ASN A 1 97 ? 3.428 -2.774 16.990 1.00 93.75 97 ASN A C 1
ATOM 822 O O . ASN A 1 97 ? 2.506 -1.975 16.847 1.00 93.75 97 ASN A O 1
ATOM 826 N N . LEU A 1 98 ? 3.775 -3.232 18.197 1.00 95.06 98 LEU A N 1
ATOM 827 C CA . LEU A 1 98 ? 3.114 -2.780 19.427 1.00 95.06 98 LEU A CA 1
ATOM 828 C C . LEU A 1 98 ? 3.353 -1.290 19.696 1.00 95.06 98 LEU A C 1
ATOM 830 O O . LEU A 1 98 ? 2.450 -0.593 20.157 1.00 95.06 98 LEU A O 1
ATOM 834 N N . TRP A 1 99 ? 4.556 -0.787 19.414 1.00 95.75 99 TRP A N 1
ATOM 835 C CA . TRP A 1 99 ? 4.853 0.638 19.520 1.00 95.75 99 TRP A CA 1
ATOM 836 C C . TRP A 1 99 ? 4.002 1.460 18.548 1.00 95.75 99 TRP A C 1
ATOM 838 O O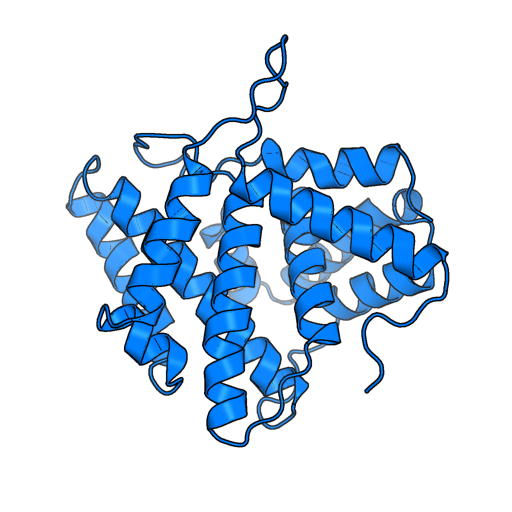 . TRP A 1 99 ? 3.428 2.461 18.974 1.00 95.75 99 TRP A O 1
ATOM 848 N N . VAL A 1 100 ? 3.838 1.001 17.299 1.00 95.94 100 VAL A N 1
ATOM 849 C CA . VAL A 1 100 ? 2.943 1.625 16.310 1.00 95.94 100 VAL A CA 1
ATOM 850 C C . VAL A 1 100 ? 1.522 1.719 16.854 1.00 95.94 100 VAL A C 1
ATOM 852 O O . VAL A 1 100 ? 0.959 2.808 16.885 1.00 95.94 100 VAL A O 1
ATOM 855 N N . VAL A 1 101 ? 0.955 0.607 17.330 1.00 96.19 101 VAL A N 1
ATOM 856 C CA . VAL A 1 101 ? -0.415 0.578 17.870 1.00 96.19 101 VAL A CA 1
ATOM 857 C C . VAL A 1 101 ? -0.570 1.574 19.023 1.00 96.19 101 VAL A C 1
ATOM 859 O O . VAL A 1 101 ? -1.533 2.340 19.059 1.00 96.19 101 VAL A O 1
ATOM 862 N N . LYS A 1 102 ? 0.417 1.646 19.927 1.00 96.00 102 LYS A N 1
ATOM 863 C CA . LYS A 1 102 ? 0.407 2.590 21.055 1.00 96.00 102 LYS A CA 1
ATOM 864 C C . LYS A 1 102 ? 0.353 4.058 20.622 1.00 96.00 102 LYS A C 1
ATOM 866 O O . LYS A 1 102 ? -0.300 4.830 21.319 1.00 96.00 102 LYS A O 1
ATOM 871 N N . GLN A 1 103 ? 0.963 4.437 19.492 1.00 95.62 103 GLN A N 1
ATOM 872 C CA . GLN A 1 103 ? 0.906 5.820 18.983 1.00 95.62 103 GLN A CA 1
ATOM 873 C C . GLN A 1 103 ? -0.528 6.279 18.688 1.00 95.62 103 GLN A C 1
ATOM 875 O O . GLN A 1 103 ? -0.830 7.464 18.779 1.00 95.62 103 GLN A O 1
ATOM 880 N N . TYR A 1 104 ? -1.424 5.344 18.364 1.00 96.38 104 TYR A N 1
ATOM 881 C CA . TYR A 1 104 ? -2.796 5.648 17.967 1.00 96.38 104 TYR A CA 1
ATOM 882 C C . TYR A 1 104 ? -3.820 5.520 19.099 1.00 96.38 104 TYR A C 1
ATOM 884 O O . TYR A 1 104 ? -4.967 5.913 18.905 1.00 96.38 104 TYR A O 1
ATOM 892 N N . LYS A 1 105 ? -3.425 5.038 20.288 1.00 93.94 105 LYS A N 1
ATOM 893 C CA . LYS A 1 105 ? -4.347 4.743 21.402 1.00 93.94 105 LYS A CA 1
ATOM 894 C C . LYS A 1 105 ? -5.175 5.950 21.853 1.00 93.94 105 LYS A C 1
ATOM 896 O O . LYS A 1 105 ? -6.347 5.802 22.165 1.00 93.94 105 LYS A O 1
ATOM 901 N N . ASN A 1 106 ? -4.569 7.135 21.879 1.00 93.19 106 ASN A N 1
ATOM 902 C CA . ASN A 1 106 ? -5.253 8.364 22.297 1.00 93.19 106 ASN A CA 1
ATOM 903 C C . ASN A 1 106 ? -5.870 9.134 21.115 1.00 93.19 106 ASN A C 1
ATOM 905 O O . ASN A 1 106 ? -6.649 10.059 21.330 1.00 93.19 106 ASN A O 1
ATOM 909 N N . ILE A 1 107 ? -5.537 8.741 19.881 1.00 94.75 107 ILE A N 1
ATOM 910 C CA . ILE A 1 107 ? -5.960 9.411 18.646 1.00 94.75 107 ILE A CA 1
ATOM 911 C C . ILE A 1 107 ? -7.245 8.763 18.107 1.00 94.75 107 ILE A C 1
ATOM 913 O O . ILE A 1 107 ? -8.201 9.459 17.756 1.00 94.75 107 ILE A O 1
ATOM 917 N N . ILE A 1 108 ? -7.284 7.426 18.063 1.00 94.25 108 ILE A N 1
ATOM 918 C CA . ILE A 1 108 ? -8.438 6.645 17.608 1.00 94.25 108 ILE A CA 1
ATOM 919 C C . ILE A 1 108 ? -9.376 6.425 18.795 1.00 94.25 108 ILE A C 1
ATOM 921 O O . ILE A 1 108 ? -9.149 5.548 19.621 1.00 94.25 108 ILE A O 1
ATOM 925 N N . LYS A 1 109 ? -10.445 7.224 18.872 1.00 90.38 109 LYS A N 1
ATOM 926 C CA . LYS A 1 109 ? -11.441 7.121 19.955 1.00 90.38 109 LYS A CA 1
ATOM 927 C C . LYS A 1 109 ? -12.435 5.968 19.784 1.00 90.38 109 LYS A C 1
ATOM 929 O O . LYS A 1 109 ? -13.100 5.600 20.742 1.00 90.38 109 LYS A O 1
ATOM 934 N N . ASP A 1 110 ? -12.567 5.439 18.571 1.00 91.62 110 ASP A N 1
ATOM 935 C CA . ASP A 1 110 ? -13.371 4.248 18.294 1.00 91.62 110 ASP A CA 1
ATOM 936 C C . ASP A 1 110 ? -12.620 2.993 18.760 1.00 91.62 110 ASP A C 1
ATOM 938 O O . ASP A 1 110 ? -11.648 2.576 18.127 1.00 91.62 110 ASP A O 1
ATOM 942 N N . GLU A 1 111 ? -13.082 2.376 19.848 1.00 92.12 111 GLU A N 1
ATOM 943 C CA . GLU A 1 111 ? -12.475 1.160 20.397 1.00 92.12 111 GLU A CA 1
ATOM 944 C C . GLU A 1 111 ? -12.524 -0.029 19.426 1.00 92.12 111 GLU A C 1
ATOM 946 O O . GLU A 1 111 ? -11.576 -0.815 19.371 1.00 92.12 111 GLU A O 1
ATOM 951 N N . ALA A 1 112 ? -13.588 -0.161 18.627 1.00 93.06 112 ALA A N 1
ATOM 952 C CA . ALA A 1 112 ? -13.722 -1.257 17.672 1.00 93.06 112 ALA A CA 1
ATOM 953 C C . ALA A 1 112 ? -12.734 -1.095 16.509 1.00 93.06 112 ALA A C 1
ATOM 955 O O . ALA A 1 112 ? -12.067 -2.058 16.124 1.00 93.06 112 ALA A O 1
ATOM 956 N N . LEU A 1 113 ? -12.590 0.127 15.983 1.00 94.19 113 LEU A N 1
ATOM 957 C CA . LEU A 1 113 ? -11.585 0.439 14.963 1.00 94.19 113 LEU A CA 1
ATOM 958 C C . LEU A 1 113 ? -10.162 0.285 15.508 1.00 94.19 113 LEU A C 1
ATOM 960 O O . LEU A 1 113 ? -9.309 -0.288 14.832 1.00 94.19 113 LEU A O 1
ATOM 964 N N . PHE A 1 114 ? -9.908 0.765 16.729 1.00 95.94 114 PHE A N 1
ATOM 965 C CA . PHE A 1 114 ? -8.604 0.633 17.372 1.00 95.94 114 PHE A CA 1
ATOM 966 C C . PHE A 1 114 ? -8.225 -0.840 17.561 1.00 95.94 114 PHE A C 1
ATOM 968 O O . PHE A 1 114 ? -7.121 -1.240 17.194 1.00 95.94 114 PHE A O 1
ATOM 975 N N . LYS A 1 115 ? -9.159 -1.672 18.036 1.00 96.00 115 LYS A N 1
ATOM 976 C CA . LYS A 1 115 ? -8.952 -3.118 18.179 1.00 96.00 115 LYS A CA 1
ATOM 977 C C . LYS A 1 115 ? -8.739 -3.807 16.830 1.00 96.00 115 LYS A C 1
ATOM 979 O O . LYS A 1 115 ? -7.896 -4.693 16.723 1.00 96.00 115 LYS A O 1
ATOM 984 N N . ALA A 1 116 ? -9.455 -3.394 15.782 1.00 95.62 116 ALA A N 1
ATOM 985 C CA . ALA A 1 116 ? -9.228 -3.900 14.429 1.00 95.62 116 ALA A CA 1
ATOM 986 C C . ALA A 1 116 ? -7.820 -3.546 13.913 1.00 95.62 116 ALA A C 1
ATOM 988 O O . ALA A 1 116 ? -7.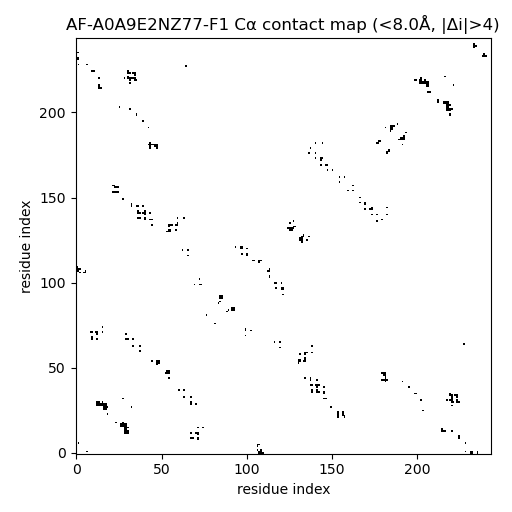144 -4.403 13.343 1.00 95.62 116 ALA A O 1
ATOM 989 N N . PHE A 1 117 ? -7.349 -2.323 14.170 1.00 96.88 117 PHE A N 1
ATOM 990 C CA . PHE A 1 117 ? -5.994 -1.890 13.828 1.00 96.88 117 PHE A CA 1
ATOM 991 C C . PHE A 1 117 ? -4.916 -2.642 14.624 1.00 96.88 117 PHE A C 1
ATOM 993 O O . PHE A 1 117 ? -3.914 -3.083 14.053 1.00 96.88 117 PHE A O 1
ATOM 1000 N N . GLU A 1 118 ? -5.130 -2.832 15.928 1.00 96.94 118 GLU A N 1
ATOM 1001 C CA . GLU A 1 118 ? -4.255 -3.622 16.796 1.00 96.94 118 GLU A CA 1
ATOM 1002 C C . GLU A 1 118 ? -4.143 -5.064 16.298 1.00 96.94 118 GLU A C 1
ATOM 1004 O O . GLU A 1 118 ? -3.032 -5.565 16.097 1.00 96.94 118 GLU A O 1
ATOM 1009 N N . ASN A 1 119 ? -5.281 -5.701 16.013 1.00 95.94 119 ASN A N 1
ATOM 1010 C CA . ASN A 1 119 ? -5.328 -7.043 15.445 1.00 95.94 119 ASN A CA 1
ATOM 1011 C C . ASN A 1 119 ? -4.594 -7.096 14.101 1.00 95.94 119 ASN A C 1
ATOM 1013 O O . ASN A 1 119 ? -3.776 -7.982 13.897 1.00 95.94 119 ASN A O 1
ATOM 1017 N N . TYR A 1 120 ? -4.799 -6.127 13.206 1.00 95.69 120 TYR A N 1
ATOM 1018 C CA . TYR A 1 120 ? -4.092 -6.084 11.921 1.00 95.69 120 TYR A CA 1
ATOM 1019 C C . TYR A 1 120 ? -2.562 -6.005 12.075 1.00 95.69 120 TYR A C 1
ATOM 1021 O O . TYR A 1 120 ? -1.822 -6.602 11.293 1.00 95.69 120 TYR A O 1
ATOM 1029 N N . CYS A 1 121 ? -2.068 -5.284 13.085 1.00 93.94 121 CYS A N 1
ATOM 1030 C CA . CYS A 1 121 ? -0.631 -5.122 13.315 1.00 93.94 121 CYS A CA 1
ATOM 1031 C C . CYS A 1 121 ? 0.021 -6.309 14.043 1.00 93.94 121 CYS A C 1
ATOM 1033 O O . CYS A 1 121 ? 1.233 -6.506 13.916 1.00 93.94 121 CYS A O 1
ATOM 1035 N N . THR A 1 122 ? -0.750 -7.063 14.830 1.00 92.75 122 THR A N 1
ATOM 1036 C CA . THR A 1 122 ? -0.227 -8.090 15.749 1.00 92.75 122 THR A CA 1
ATOM 1037 C C . THR A 1 122 ? -0.597 -9.518 15.360 1.00 92.75 122 THR A C 1
ATOM 1039 O O . THR A 1 122 ? 0.118 -10.446 15.741 1.00 92.75 122 THR A O 1
ATOM 1042 N N . ALA A 1 123 ? -1.668 -9.708 14.587 1.00 90.31 123 ALA A N 1
ATOM 1043 C CA . ALA A 1 123 ? -2.110 -11.022 14.155 1.00 90.31 123 ALA A CA 1
ATOM 1044 C C . ALA A 1 123 ? -1.061 -11.707 13.262 1.00 90.31 123 ALA A C 1
ATOM 1046 O O . ALA A 1 123 ? -0.322 -11.043 12.520 1.00 90.31 123 ALA A O 1
ATOM 1047 N N . PRO A 1 124 ? -0.996 -13.050 13.300 1.00 87.31 124 PRO A N 1
ATOM 1048 C CA . PRO A 1 124 ? -0.200 -13.801 12.345 1.00 87.31 124 PRO A CA 1
ATOM 1049 C C . PRO A 1 124 ? -0.686 -13.542 10.915 1.00 87.31 124 PRO A C 1
ATOM 1051 O O . PRO A 1 124 ? -1.803 -13.079 10.678 1.00 87.31 124 PRO A O 1
ATOM 1054 N N . ALA A 1 125 ? 0.170 -13.857 9.941 1.00 87.00 125 ALA A N 1
ATOM 1055 C CA . ALA A 1 125 ? -0.236 -13.796 8.545 1.00 87.00 125 ALA A CA 1
ATOM 1056 C C . ALA A 1 125 ? -1.473 -14.690 8.325 1.00 87.00 125 ALA A C 1
ATOM 1058 O O . ALA A 1 125 ? -1.491 -15.809 8.844 1.00 87.00 125 ALA A O 1
ATOM 1059 N N . PRO A 1 126 ? -2.484 -14.217 7.573 1.00 90.88 126 PRO A N 1
ATOM 1060 C CA . PRO A 1 126 ? -3.672 -15.012 7.302 1.00 90.88 126 PRO A CA 1
ATOM 1061 C C . PRO A 1 126 ? -3.303 -16.277 6.528 1.00 90.88 126 PRO A C 1
ATOM 1063 O O . PRO A 1 126 ? -2.362 -16.266 5.726 1.00 90.88 126 PRO A O 1
ATOM 1066 N N . ASP A 1 127 ? -4.073 -17.337 6.764 1.00 92.06 127 ASP A N 1
ATOM 1067 C CA . ASP A 1 127 ? -3.971 -18.600 6.038 1.00 92.06 127 ASP A CA 1
ATOM 1068 C C . ASP A 1 127 ? -4.056 -18.343 4.521 1.00 92.06 127 ASP A C 1
ATOM 1070 O O . ASP A 1 127 ? -5.062 -17.773 4.086 1.00 92.06 127 ASP A O 1
ATOM 1074 N N . PRO A 1 128 ? -3.033 -18.709 3.720 1.00 90.00 128 PRO A N 1
ATOM 1075 C CA . PRO A 1 128 ? -3.006 -18.468 2.279 1.00 90.00 128 PRO A CA 1
ATOM 1076 C C . PRO A 1 128 ? -4.232 -18.978 1.516 1.00 90.00 128 PRO A C 1
ATOM 1078 O O . PRO A 1 128 ? -4.619 -18.334 0.539 1.00 90.00 128 PRO A O 1
ATOM 1081 N N . ASP A 1 129 ? -4.841 -20.076 1.970 1.00 91.06 129 ASP A N 1
ATOM 1082 C CA . ASP A 1 129 ? -5.968 -20.712 1.279 1.00 91.06 129 ASP A CA 1
ATOM 1083 C C . ASP A 1 129 ? -7.319 -20.064 1.624 1.00 91.06 129 ASP A C 1
ATOM 1085 O O . ASP A 1 129 ? -8.298 -20.193 0.880 1.00 91.06 129 ASP A O 1
ATOM 1089 N N . SER A 1 130 ? -7.363 -19.287 2.709 1.00 95.56 130 SER A N 1
ATOM 1090 C CA . SER A 1 130 ? -8.543 -18.525 3.113 1.00 95.56 130 SER A CA 1
ATOM 1091 C C . SER A 1 130 ? -8.843 -17.353 2.167 1.00 95.56 130 SER A C 1
ATOM 1093 O O . SER A 1 130 ? -7.961 -16.813 1.490 1.00 95.56 130 SER A O 1
ATOM 1095 N N . VAL A 1 131 ? -10.096 -16.882 2.178 1.00 95.38 131 VAL A N 1
ATOM 1096 C CA . VAL A 1 131 ? -10.522 -15.679 1.433 1.00 95.38 131 VAL A CA 1
ATOM 1097 C C . VAL A 1 131 ? -9.668 -14.464 1.819 1.00 95.38 131 VAL A C 1
ATOM 1099 O O . VAL A 1 131 ? -9.200 -13.722 0.953 1.00 95.38 131 VAL A O 1
ATOM 1102 N N . ILE A 1 132 ? -9.378 -14.300 3.113 1.00 95.88 132 ILE A N 1
ATOM 1103 C CA . ILE A 1 132 ? -8.518 -13.222 3.621 1.00 95.88 132 ILE A CA 1
ATOM 1104 C C . ILE A 1 132 ? -7.075 -13.398 3.127 1.00 95.88 132 ILE A C 1
ATOM 1106 O O . ILE A 1 132 ? -6.443 -12.424 2.724 1.00 95.88 132 ILE A O 1
ATOM 1110 N N . GLY A 1 133 ? -6.542 -14.624 3.105 1.00 96.50 133 GLY A N 1
ATOM 1111 C CA . GLY A 1 133 ? -5.202 -14.917 2.588 1.00 96.50 133 GLY A CA 1
ATOM 1112 C C . GLY A 1 133 ? -5.034 -14.550 1.119 1.00 96.50 133 GLY A C 1
ATOM 1113 O O . GLY A 1 133 ? -4.051 -13.896 0.743 1.00 96.50 133 GLY A O 1
ATOM 1114 N N . ARG A 1 134 ? -6.033 -14.893 0.301 1.00 96.50 134 ARG A N 1
ATOM 1115 C CA . ARG A 1 134 ? -6.102 -14.532 -1.120 1.00 96.50 134 ARG A CA 1
ATOM 1116 C C . ARG A 1 134 ? -6.218 -13.021 -1.315 1.00 96.50 134 ARG A C 1
ATOM 1118 O O . ARG A 1 134 ? -5.438 -12.428 -2.057 1.00 96.50 134 ARG A O 1
ATOM 1125 N N . THR A 1 135 ? -7.091 -12.374 -0.551 1.00 97.88 135 THR A N 1
ATOM 1126 C CA . THR A 1 135 ? -7.251 -10.912 -0.539 1.00 97.88 135 THR A CA 1
ATOM 1127 C C . THR A 1 135 ? -5.945 -10.205 -0.147 1.00 97.88 135 THR A C 1
ATOM 1129 O O . THR A 1 135 ? -5.493 -9.274 -0.818 1.00 97.88 135 THR A O 1
ATOM 1132 N N . ALA A 1 136 ? -5.257 -10.698 0.885 1.00 97.56 136 ALA A N 1
ATOM 1133 C CA . ALA A 1 136 ? -3.951 -10.203 1.310 1.00 97.56 136 ALA A CA 1
ATOM 1134 C C . ALA A 1 136 ? -2.871 -10.416 0.238 1.00 97.56 136 ALA A C 1
ATOM 1136 O O . ALA A 1 136 ? -1.957 -9.600 0.092 1.00 97.56 136 ALA A O 1
ATOM 1137 N N . ARG A 1 137 ? -2.943 -11.511 -0.529 1.00 97.62 137 ARG A N 1
ATOM 1138 C CA . ARG A 1 137 ? -2.064 -11.764 -1.680 1.00 97.62 137 ARG A CA 1
ATOM 1139 C C . ARG A 1 137 ? -2.281 -10.722 -2.780 1.00 97.62 137 ARG A C 1
ATOM 1141 O O . ARG A 1 137 ? -1.288 -10.140 -3.21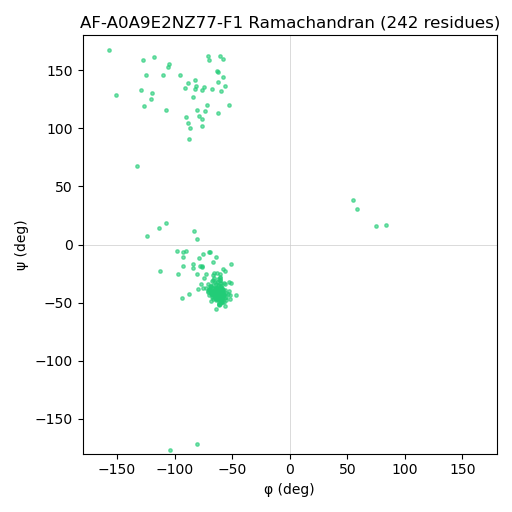4 1.00 97.62 137 ARG A O 1
ATOM 1148 N N . VAL A 1 138 ? -3.531 -10.420 -3.138 1.00 98.44 138 VAL A N 1
ATOM 1149 C CA . VAL A 1 138 ? -3.887 -9.365 -4.106 1.00 98.44 138 VAL A CA 1
ATOM 1150 C C . VAL A 1 138 ? -3.372 -7.996 -3.655 1.00 98.44 138 VAL A C 1
ATOM 1152 O O . VAL A 1 138 ? -2.667 -7.320 -4.406 1.00 98.44 138 VAL A O 1
ATOM 1155 N N . LEU A 1 139 ? -3.629 -7.610 -2.401 1.00 98.25 139 LEU A N 1
ATOM 1156 C CA . LEU A 1 139 ? -3.177 -6.324 -1.861 1.00 98.25 139 LEU A CA 1
ATOM 1157 C C . LEU A 1 139 ? -1.640 -6.201 -1.861 1.00 98.25 139 LEU A C 1
ATOM 1159 O O . LEU A 1 139 ? -1.089 -5.142 -2.174 1.00 98.25 139 LEU A O 1
ATOM 1163 N N . ARG A 1 140 ? -0.922 -7.295 -1.560 1.00 97.75 140 ARG A N 1
ATOM 1164 C CA . ARG A 1 140 ? 0.548 -7.340 -1.656 1.00 97.75 140 ARG A CA 1
ATOM 1165 C C . ARG A 1 140 ? 1.035 -7.207 -3.097 1.00 97.75 140 ARG A C 1
ATOM 1167 O O . ARG A 1 140 ? 1.979 -6.450 -3.321 1.00 97.75 140 ARG A O 1
ATOM 1174 N N . ALA A 1 141 ? 0.405 -7.890 -4.052 1.00 98.31 141 ALA A N 1
ATOM 1175 C CA . ALA A 1 141 ? 0.739 -7.770 -5.470 1.00 98.31 141 ALA A CA 1
ATOM 1176 C C . ALA A 1 141 ? 0.569 -6.321 -5.956 1.00 98.31 141 ALA A C 1
ATOM 1178 O O . ALA A 1 141 ? 1.498 -5.750 -6.526 1.00 98.31 141 ALA A O 1
ATOM 1179 N N . ALA A 1 142 ? -0.556 -5.686 -5.615 1.00 98.50 142 ALA A N 1
ATOM 1180 C CA . ALA A 1 142 ? -0.827 -4.280 -5.909 1.00 98.50 142 ALA A CA 1
ATOM 1181 C C . ALA A 1 142 ? 0.218 -3.333 -5.293 1.00 98.50 142 ALA A C 1
ATOM 1183 O O . ALA A 1 142 ? 0.727 -2.427 -5.958 1.00 98.50 142 ALA A O 1
ATOM 1184 N N . HIS A 1 143 ? 0.607 -3.568 -4.034 1.00 97.81 143 HIS A N 1
ATOM 1185 C CA . HIS A 1 143 ? 1.657 -2.788 -3.378 1.00 97.81 143 HIS A CA 1
ATOM 1186 C C . HIS A 1 143 ? 2.995 -2.882 -4.125 1.00 97.81 143 HIS A C 1
ATOM 1188 O O . HIS A 1 143 ? 3.649 -1.853 -4.341 1.00 97.81 143 HIS A O 1
ATOM 1194 N N . LYS A 1 144 ? 3.399 -4.094 -4.526 1.00 97.31 144 LYS A N 1
ATOM 1195 C CA . LYS A 1 144 ? 4.643 -4.318 -5.275 1.00 97.31 144 LYS A CA 1
ATOM 1196 C C . LYS A 1 144 ? 4.582 -3.703 -6.664 1.00 97.31 144 LYS A C 1
ATOM 1198 O O . LYS A 1 144 ? 5.505 -2.979 -7.023 1.00 97.31 144 LYS A O 1
ATOM 1203 N N . PHE A 1 145 ? 3.482 -3.892 -7.388 1.00 98.12 145 PHE A N 1
ATOM 1204 C CA . PHE A 1 145 ? 3.349 -3.366 -8.741 1.00 98.12 145 PHE A CA 1
ATOM 1205 C C . PHE A 1 145 ? 3.364 -1.841 -8.764 1.00 98.12 145 PHE A C 1
ATOM 1207 O O . PHE A 1 145 ? 4.152 -1.260 -9.496 1.00 98.12 145 PHE A O 1
ATOM 1214 N N . SER A 1 146 ? 2.630 -1.173 -7.873 1.00 97.38 146 SER A N 1
ATOM 1215 C CA . SER A 1 146 ? 2.713 0.290 -7.805 1.00 97.38 146 SER A CA 1
ATOM 1216 C C . SER A 1 146 ? 4.099 0.788 -7.341 1.00 97.38 146 SER A C 1
ATOM 1218 O O . SER A 1 146 ? 4.515 1.884 -7.688 1.00 97.38 146 SER A O 1
ATOM 1220 N N . THR A 1 147 ? 4.874 -0.014 -6.597 1.00 96.75 147 THR A N 1
ATOM 1221 C CA . THR A 1 147 ? 6.276 0.351 -6.296 1.00 96.75 147 THR A CA 1
ATOM 1222 C C . THR A 1 147 ? 7.147 0.260 -7.552 1.00 96.75 147 THR A C 1
ATOM 1224 O O . THR A 1 147 ? 8.000 1.117 -7.754 1.00 96.75 147 THR A O 1
ATOM 1227 N N . MET A 1 148 ? 6.909 -0.739 -8.409 1.00 97.19 148 MET A N 1
ATOM 1228 C CA . MET A 1 148 ? 7.554 -0.834 -9.722 1.00 97.19 148 MET A CA 1
ATOM 1229 C C . MET A 1 148 ? 7.189 0.353 -10.617 1.00 97.19 148 MET A C 1
ATOM 1231 O O . MET A 1 148 ? 8.073 0.937 -11.229 1.00 97.19 148 MET A O 1
ATOM 1235 N N . ARG A 1 149 ? 5.921 0.776 -10.628 1.00 96.62 149 ARG A N 1
ATOM 1236 C CA . ARG A 1 149 ? 5.485 1.955 -11.390 1.00 96.62 149 ARG A CA 1
ATOM 1237 C C . ARG A 1 149 ? 6.208 3.229 -10.963 1.00 96.62 149 ARG A C 1
ATOM 1239 O O . ARG A 1 149 ? 6.729 3.944 -11.812 1.00 96.62 149 ARG A O 1
ATOM 1246 N N . GLU A 1 150 ? 6.316 3.480 -9.657 1.00 96.38 150 GLU A N 1
ATOM 1247 C CA . GLU A 1 150 ? 7.121 4.599 -9.145 1.00 96.38 150 GLU A CA 1
ATOM 1248 C C . GLU A 1 150 ? 8.590 4.500 -9.564 1.00 96.38 150 GLU A C 1
ATOM 1250 O O . GLU A 1 150 ? 9.179 5.502 -9.963 1.00 96.38 150 GLU A O 1
ATOM 1255 N N . PHE A 1 151 ? 9.168 3.298 -9.491 1.00 96.69 151 PHE A N 1
ATOM 1256 C CA . PHE A 1 151 ? 10.541 3.049 -9.917 1.00 96.69 151 PHE A CA 1
ATOM 1257 C C . PHE A 1 151 ? 10.741 3.377 -11.405 1.00 96.69 151 PHE A C 1
ATOM 1259 O O . PHE A 1 151 ? 11.680 4.091 -11.745 1.00 96.69 151 PHE A O 1
ATOM 1266 N N . GLU A 1 152 ? 9.837 2.938 -12.282 1.00 95.62 152 GLU A N 1
ATOM 1267 C CA . GLU A 1 152 ? 9.886 3.228 -13.722 1.00 95.62 152 GLU A CA 1
ATOM 1268 C C . GLU A 1 152 ? 9.744 4.731 -14.027 1.00 95.62 152 GLU A C 1
ATOM 1270 O O . GLU A 1 152 ? 10.329 5.229 -14.988 1.00 95.62 152 GLU A O 1
ATOM 1275 N N . MET A 1 153 ? 8.994 5.482 -13.211 1.00 94.56 153 MET A N 1
ATOM 1276 C CA . MET A 1 153 ? 8.867 6.938 -13.371 1.00 94.56 153 MET A CA 1
ATOM 1277 C C . MET A 1 153 ? 10.175 7.675 -13.050 1.00 94.56 153 MET A C 1
ATOM 1279 O O . MET A 1 153 ? 10.501 8.664 -13.706 1.00 94.56 153 MET A O 1
ATOM 1283 N N . ILE A 1 154 ? 10.930 7.212 -12.049 1.00 96.00 154 ILE A N 1
ATOM 1284 C CA . ILE A 1 154 ? 12.183 7.859 -11.623 1.00 96.00 154 ILE A CA 1
ATOM 1285 C C . ILE A 1 154 ? 13.419 7.284 -12.314 1.00 96.00 154 ILE A C 1
ATOM 1287 O O . ILE A 1 154 ? 14.461 7.939 -12.341 1.00 96.00 154 ILE A O 1
ATOM 1291 N N . SER A 1 155 ? 13.335 6.088 -12.900 1.00 96.19 155 SER A N 1
ATOM 1292 C CA . SER A 1 155 ? 14.481 5.420 -13.526 1.00 96.19 155 SER A CA 1
ATOM 1293 C C . SER A 1 155 ? 15.077 6.226 -14.681 1.00 96.19 155 SER A C 1
ATOM 1295 O O . SER A 1 155 ? 16.262 6.103 -14.969 1.00 96.19 155 SER A O 1
ATOM 1297 N N . VAL A 1 156 ? 14.276 7.081 -15.324 1.00 93.56 156 VAL A N 1
ATOM 1298 C CA . VAL A 1 156 ? 14.696 7.932 -16.450 1.00 93.56 156 VAL A CA 1
ATOM 1299 C C . VAL A 1 156 ? 15.710 9.006 -16.029 1.00 93.56 156 VAL A C 1
ATOM 1301 O O . VAL A 1 156 ? 16.508 9.443 -16.852 1.00 93.56 156 VAL A O 1
ATOM 1304 N N . VAL A 1 157 ? 15.706 9.417 -14.756 1.00 96.12 157 VAL A N 1
ATOM 1305 C CA . VAL A 1 157 ? 16.533 10.526 -14.239 1.00 96.12 157 VAL A CA 1
ATOM 1306 C C . VAL A 1 157 ? 17.614 10.079 -13.246 1.00 96.12 157 VAL A C 1
ATOM 1308 O O . VAL A 1 157 ? 18.183 10.912 -12.548 1.00 96.12 157 VAL A O 1
ATOM 1311 N N . ASN A 1 158 ? 17.900 8.777 -13.160 1.00 97.06 158 ASN A N 1
ATOM 1312 C CA . ASN A 1 158 ? 18.888 8.210 -12.233 1.00 97.06 158 ASN A CA 1
ATOM 1313 C C . ASN A 1 158 ? 19.913 7.322 -12.954 1.00 97.06 158 ASN A C 1
ATOM 1315 O O . ASN A 1 158 ? 19.669 6.796 -14.040 1.00 97.06 158 ASN A O 1
ATOM 1319 N N . GLU A 1 159 ? 21.074 7.115 -12.331 1.00 96.06 159 GLU A N 1
ATOM 1320 C CA . GLU A 1 159 ? 22.162 6.326 -12.903 1.00 96.06 159 GLU A CA 1
ATOM 1321 C C . GLU A 1 159 ? 21.881 4.815 -12.860 1.00 96.06 159 GLU A C 1
ATOM 1323 O O . GLU A 1 159 ? 21.509 4.252 -11.827 1.00 96.06 159 GLU A O 1
ATOM 1328 N N . LYS A 1 160 ? 22.164 4.115 -13.968 1.00 94.50 160 LYS A N 1
ATOM 1329 C CA . LYS A 1 160 ? 21.887 2.674 -14.121 1.00 94.50 160 LYS A CA 1
ATOM 1330 C C . LYS A 1 160 ? 22.453 1.804 -12.993 1.00 94.50 160 LYS A C 1
ATOM 1332 O O . LYS A 1 160 ? 21.771 0.887 -12.547 1.00 94.50 160 LYS A O 1
ATOM 1337 N N . PHE A 1 161 ? 23.667 2.082 -12.511 1.00 94.81 161 PHE A N 1
ATOM 1338 C CA . PHE A 1 161 ? 24.306 1.263 -11.471 1.00 94.81 161 PHE A CA 1
ATOM 1339 C C . PHE A 1 161 ? 23.572 1.324 -10.119 1.00 94.81 161 PHE A C 1
ATOM 1341 O O . PHE A 1 161 ? 23.600 0.354 -9.367 1.00 94.81 161 PHE A O 1
ATOM 1348 N N . ARG A 1 162 ? 22.890 2.439 -9.814 1.00 92.62 162 ARG A N 1
ATOM 1349 C CA . ARG A 1 162 ? 22.066 2.584 -8.600 1.00 92.62 162 ARG A CA 1
ATOM 1350 C C . ARG A 1 162 ? 20.730 1.865 -8.748 1.00 92.62 162 ARG A C 1
ATOM 1352 O O . ARG A 1 162 ? 20.201 1.335 -7.776 1.00 92.62 162 ARG A O 1
ATOM 1359 N N . LEU A 1 163 ? 20.199 1.852 -9.969 1.00 95.56 163 LEU A N 1
ATOM 1360 C CA . LEU A 1 163 ? 18.890 1.298 -10.296 1.00 95.56 163 LEU A CA 1
ATOM 1361 C C . LEU A 1 163 ? 18.903 -0.227 -10.439 1.00 95.56 163 LEU A C 1
ATOM 1363 O O . LEU A 1 163 ? 17.971 -0.875 -9.977 1.00 95.56 163 LEU A O 1
ATOM 1367 N N . GLN A 1 164 ? 19.955 -0.813 -11.018 1.00 95.69 164 GLN A N 1
ATOM 1368 C CA . GLN A 1 164 ? 20.031 -2.253 -11.308 1.00 95.69 164 GLN A CA 1
ATOM 1369 C C . GLN A 1 164 ? 19.729 -3.169 -10.103 1.00 95.69 164 GLN A C 1
ATOM 1371 O O . GLN A 1 164 ? 18.925 -4.097 -10.257 1.00 95.69 164 GLN A O 1
ATOM 1376 N N . PRO A 1 165 ? 20.301 -2.946 -8.899 1.00 94.88 165 PRO A N 1
ATOM 1377 C CA . PRO A 1 165 ? 19.984 -3.780 -7.739 1.00 94.88 165 PRO A CA 1
ATOM 1378 C C . PRO A 1 165 ? 18.515 -3.657 -7.315 1.00 94.88 165 PRO A C 1
ATOM 1380 O O . PRO A 1 165 ? 17.892 -4.647 -6.932 1.00 94.88 165 PRO A O 1
ATOM 1383 N N . ILE A 1 166 ? 17.957 -2.448 -7.412 1.00 94.44 166 ILE A N 1
ATOM 1384 C CA . ILE A 1 166 ? 16.567 -2.149 -7.054 1.00 94.44 166 ILE A CA 1
ATOM 1385 C C . ILE A 1 166 ? 15.620 -2.824 -8.048 1.00 94.44 166 ILE A C 1
ATOM 1387 O O . ILE A 1 166 ? 14.698 -3.521 -7.635 1.00 94.44 166 ILE A O 1
ATOM 1391 N N . GLU A 1 167 ? 15.875 -2.673 -9.346 1.00 96.44 167 GLU A N 1
ATOM 1392 C CA . GLU A 1 167 ? 15.089 -3.285 -10.419 1.00 96.44 167 GLU A CA 1
ATOM 1393 C C . GLU A 1 167 ? 15.069 -4.811 -10.301 1.00 96.44 167 GLU A C 1
ATOM 1395 O O . GLU A 1 167 ? 14.009 -5.436 -10.371 1.00 96.44 167 GLU A O 1
ATOM 1400 N N . THR A 1 168 ? 16.236 -5.414 -10.064 1.00 96.69 168 THR A N 1
ATOM 1401 C CA . THR A 1 168 ? 16.371 -6.864 -9.876 1.00 96.69 168 THR A CA 1
ATOM 1402 C C . THR A 1 168 ? 15.536 -7.338 -8.687 1.00 96.69 168 THR A C 1
ATOM 1404 O O . THR A 1 168 ? 14.810 -8.330 -8.789 1.00 96.69 168 THR A O 1
ATOM 1407 N N . GLU A 1 169 ? 15.588 -6.610 -7.568 1.00 94.56 169 GLU A N 1
ATOM 1408 C CA . GLU A 1 169 ? 14.799 -6.930 -6.380 1.00 94.56 169 GLU A CA 1
ATOM 1409 C C . GLU A 1 169 ? 13.296 -6.803 -6.632 1.00 94.56 169 GLU A C 1
ATOM 1411 O O . GLU A 1 169 ? 12.536 -7.710 -6.287 1.00 94.56 169 GLU A O 1
ATOM 1416 N N . LEU A 1 170 ? 12.860 -5.699 -7.244 1.00 95.12 170 LEU A N 1
ATOM 1417 C CA . LEU A 1 170 ? 11.448 -5.451 -7.528 1.00 95.12 170 LEU A CA 1
ATOM 1418 C C . LEU A 1 170 ? 10.878 -6.501 -8.486 1.00 95.12 170 LEU A C 1
ATOM 1420 O O . LEU A 1 170 ? 9.799 -7.038 -8.226 1.00 95.12 170 LEU A O 1
ATOM 1424 N N . ASN A 1 171 ? 11.619 -6.859 -9.538 1.00 96.44 171 ASN A N 1
ATOM 1425 C CA . ASN A 1 171 ? 11.235 -7.926 -10.461 1.00 96.44 171 ASN A CA 1
ATOM 1426 C C . ASN A 1 171 ? 11.128 -9.279 -9.746 1.00 96.44 171 ASN A C 1
ATOM 1428 O O . ASN A 1 171 ? 10.123 -9.975 -9.894 1.00 96.44 171 ASN A O 1
ATOM 1432 N N . ARG A 1 172 ? 12.106 -9.629 -8.900 1.00 96.38 172 ARG A N 1
ATOM 1433 C CA . ARG A 1 172 ? 12.076 -10.860 -8.092 1.00 96.38 172 ARG A CA 1
ATOM 1434 C C . ARG A 1 172 ? 10.885 -10.906 -7.134 1.00 96.38 172 ARG A C 1
ATOM 1436 O O . ARG A 1 172 ? 10.314 -11.968 -6.889 1.00 96.38 172 ARG A O 1
ATOM 1443 N N . GLU A 1 173 ? 10.509 -9.772 -6.548 1.00 94.25 173 GLU A N 1
ATOM 1444 C CA . GLU A 1 173 ? 9.329 -9.692 -5.687 1.00 94.25 173 GLU A CA 1
ATOM 1445 C C . GLU A 1 173 ? 8.022 -9.825 -6.471 1.00 94.25 173 GLU A C 1
ATOM 1447 O O . GLU A 1 173 ? 7.110 -10.494 -5.983 1.00 94.25 173 GLU A O 1
ATOM 1452 N N . LEU A 1 174 ? 7.936 -9.231 -7.665 1.00 96.19 174 LEU A N 1
ATOM 1453 C CA . LEU A 1 174 ? 6.764 -9.316 -8.539 1.00 96.19 174 LEU A CA 1
ATOM 1454 C C . LEU A 1 174 ? 6.554 -10.707 -9.133 1.00 96.19 174 LEU A C 1
ATOM 1456 O O . LEU A 1 174 ? 5.409 -11.142 -9.240 1.00 96.19 174 LEU A O 1
ATOM 1460 N N . GLN A 1 175 ? 7.633 -11.427 -9.450 1.00 96.62 175 GLN A N 1
ATOM 1461 C CA . GLN A 1 175 ? 7.573 -12.792 -9.987 1.00 96.62 175 GLN A CA 1
ATOM 1462 C C . GLN A 1 175 ? 6.700 -13.728 -9.144 1.00 96.62 175 GLN A C 1
ATOM 1464 O O . GLN A 1 175 ? 6.005 -14.582 -9.685 1.00 96.62 175 GLN A O 1
ATOM 1469 N N . LYS A 1 176 ? 6.672 -13.519 -7.823 1.00 96.44 176 LYS A N 1
ATOM 1470 C CA . LYS A 1 176 ? 5.883 -14.309 -6.868 1.00 96.44 176 LYS A CA 1
ATOM 1471 C C . LYS A 1 176 ? 4.372 -14.200 -7.057 1.00 96.44 176 LYS A C 1
ATOM 1473 O O . LYS A 1 176 ? 3.665 -14.931 -6.372 1.00 96.44 176 LYS A O 1
ATOM 1478 N N . PHE A 1 177 ? 3.900 -13.266 -7.880 1.00 97.56 177 PHE A N 1
ATOM 1479 C CA . PHE A 1 177 ? 2.488 -12.947 -8.087 1.00 97.56 177 PHE A CA 1
ATOM 1480 C C . PHE A 1 177 ? 2.071 -13.040 -9.565 1.00 97.56 177 PHE A C 1
ATOM 1482 O O . PHE A 1 177 ? 0.962 -12.636 -9.907 1.00 97.56 177 PHE A O 1
ATOM 1489 N N . LEU A 1 178 ? 2.950 -13.523 -10.456 1.00 95.25 178 LEU A N 1
ATOM 1490 C CA . LEU A 1 178 ? 2.660 -13.638 -11.894 1.00 95.25 178 LEU A CA 1
ATOM 1491 C C . LEU A 1 178 ? 1.616 -14.713 -12.224 1.00 95.25 178 LEU A C 1
ATOM 1493 O O . LEU A 1 178 ? 1.191 -14.804 -13.368 1.00 95.25 178 LEU A O 1
ATOM 1497 N N . ASP A 1 179 ? 1.189 -15.505 -11.247 1.00 95.50 179 ASP A N 1
ATOM 1498 C CA . ASP A 1 179 ? -0.004 -16.350 -11.301 1.00 95.50 179 ASP A CA 1
ATOM 1499 C C . ASP A 1 179 ? -1.305 -15.531 -11.363 1.00 95.50 179 ASP A C 1
ATOM 1501 O O . ASP A 1 179 ? -2.259 -15.968 -12.001 1.00 95.50 179 ASP A O 1
ATOM 1505 N N . LEU A 1 180 ? -1.338 -14.331 -10.769 1.00 97.56 180 LEU A N 1
ATOM 1506 C CA . LEU A 1 180 ? -2.534 -13.486 -10.744 1.00 97.56 180 LEU A CA 1
ATOM 1507 C C . LEU A 1 180 ? -2.805 -12.904 -12.133 1.00 97.56 180 LEU A C 1
ATOM 1509 O O . LEU A 1 180 ? -2.003 -12.126 -12.669 1.00 97.56 180 LEU A O 1
ATOM 1513 N N . ARG A 1 181 ? -3.979 -13.207 -12.697 1.00 97.06 181 ARG A N 1
ATOM 1514 C CA . ARG A 1 181 ? -4.339 -12.790 -14.061 1.00 97.06 181 ARG A CA 1
ATOM 1515 C C . ARG A 1 181 ? -4.296 -11.274 -14.231 1.00 97.06 181 ARG A C 1
ATOM 1517 O O . ARG A 1 181 ? -3.729 -10.777 -15.205 1.00 97.06 181 ARG A O 1
ATOM 1524 N N . GLY A 1 182 ? -4.843 -10.536 -13.265 1.00 97.12 182 GLY A N 1
ATOM 1525 C CA . GLY A 1 182 ? -4.824 -9.074 -13.288 1.00 97.12 182 GLY A CA 1
ATOM 1526 C C . GLY A 1 182 ? -3.404 -8.504 -13.324 1.00 97.12 182 GLY A C 1
ATOM 1527 O O . GLY A 1 182 ? -3.139 -7.559 -14.068 1.00 97.12 182 GLY A O 1
ATOM 1528 N N . LEU A 1 183 ? -2.459 -9.117 -12.600 1.00 97.69 183 LEU A N 1
ATOM 1529 C CA . LEU A 1 183 ? -1.064 -8.678 -12.614 1.00 97.69 183 LEU A CA 1
ATOM 1530 C C . LEU A 1 183 ? -0.376 -8.991 -13.947 1.00 97.69 183 LEU A C 1
ATOM 1532 O O . LEU A 1 183 ? 0.348 -8.141 -14.461 1.00 97.69 183 LEU A O 1
ATOM 1536 N N . GLN A 1 184 ? -0.624 -10.164 -14.539 1.00 97.88 184 GLN A N 1
ATOM 1537 C CA . GLN A 1 184 ? -0.090 -10.501 -15.865 1.00 97.88 184 GLN A CA 1
ATOM 1538 C C . GLN A 1 184 ? -0.489 -9.453 -16.908 1.00 97.88 184 GLN A C 1
ATOM 1540 O O . GLN A 1 184 ? 0.351 -8.997 -17.683 1.00 97.88 184 GLN A O 1
ATOM 1545 N N . LEU A 1 185 ? -1.762 -9.045 -16.910 1.00 97.88 185 LEU A N 1
ATOM 1546 C CA . LEU A 1 185 ? -2.282 -8.036 -17.834 1.00 97.88 185 LEU A CA 1
ATOM 1547 C C . LEU A 1 185 ? -1.630 -6.664 -17.619 1.00 97.88 185 LEU A C 1
ATOM 1549 O O . LEU A 1 185 ? -1.343 -5.962 -18.588 1.00 97.88 185 LEU A O 1
ATOM 1553 N N . LEU A 1 186 ? -1.361 -6.294 -16.366 1.00 97.75 186 LEU A N 1
ATOM 1554 C CA . LEU A 1 186 ? -0.661 -5.056 -16.026 1.00 97.75 186 LEU A CA 1
ATOM 1555 C C . LEU A 1 186 ? 0.804 -5.075 -16.493 1.00 97.75 186 LEU A C 1
ATOM 1557 O O . LEU A 1 186 ? 1.250 -4.131 -17.141 1.00 97.75 186 LEU A O 1
ATOM 1561 N N . VAL A 1 187 ? 1.536 -6.161 -16.223 1.00 96.50 187 VAL A N 1
ATOM 1562 C CA . VAL A 1 187 ? 2.950 -6.325 -16.618 1.00 96.50 187 VAL A CA 1
ATOM 1563 C C . VAL A 1 187 ? 3.106 -6.373 -18.140 1.00 96.50 187 VAL A C 1
ATOM 1565 O O . VAL A 1 187 ? 4.018 -5.765 -18.694 1.00 96.50 187 VAL A O 1
ATOM 1568 N N . THR A 1 188 ? 2.187 -7.046 -18.835 1.00 96.88 188 THR A N 1
ATOM 1569 C CA . THR A 1 188 ? 2.179 -7.144 -20.307 1.00 96.88 188 THR A CA 1
ATOM 1570 C C . THR A 1 188 ? 1.534 -5.938 -20.997 1.00 96.88 188 THR A C 1
ATOM 1572 O O . THR A 1 188 ? 1.300 -5.979 -22.204 1.00 96.88 188 THR A O 1
ATOM 1575 N N . LYS A 1 189 ? 1.269 -4.856 -20.248 1.00 96.75 189 LYS A N 1
ATOM 1576 C CA . LYS A 1 189 ? 0.763 -3.563 -20.738 1.00 96.75 189 LYS A CA 1
ATOM 1577 C C . LYS A 1 189 ? -0.540 -3.661 -21.545 1.00 96.75 189 LYS A C 1
ATOM 1579 O O . LYS A 1 189 ? -0.733 -2.950 -22.526 1.00 96.75 189 LYS A O 1
ATOM 1584 N N . GLN A 1 190 ? -1.440 -4.543 -21.117 1.00 97.06 190 GLN A N 1
ATOM 1585 C CA . GLN A 1 190 ? -2.761 -4.736 -21.723 1.00 97.06 190 GLN A CA 1
ATOM 1586 C C . GLN A 1 190 ? -3.760 -3.670 -21.239 1.00 97.06 190 GLN A C 1
ATOM 1588 O O . GLN A 1 190 ? -3.404 -2.733 -20.530 1.00 97.06 190 GLN A O 1
ATOM 1593 N N . ARG A 1 191 ? -5.047 -3.813 -21.576 1.00 95.69 191 ARG A N 1
ATOM 1594 C CA . ARG A 1 191 ? -6.099 -2.826 -21.256 1.00 95.69 191 ARG A CA 1
ATOM 1595 C C . ARG A 1 191 ? -6.103 -2.301 -19.799 1.00 95.69 191 ARG A C 1
ATOM 1597 O O . ARG A 1 191 ? -6.232 -1.086 -19.644 1.00 95.69 191 ARG A O 1
ATOM 1604 N N . PRO A 1 192 ? -5.928 -3.118 -18.736 1.00 95.75 192 PRO A N 1
ATOM 1605 C CA . PRO A 1 192 ? -5.857 -2.607 -17.358 1.00 95.75 192 PRO A CA 1
ATOM 1606 C C . PRO A 1 192 ? -4.703 -1.630 -17.123 1.00 95.75 192 PRO A C 1
ATOM 1608 O O . PRO A 1 192 ? -4.841 -0.681 -16.355 1.00 95.75 192 PRO A O 1
ATOM 1611 N N . TYR A 1 193 ? -3.580 -1.824 -17.817 1.00 97.19 193 TYR A N 1
ATOM 1612 C CA . TYR A 1 193 ? -2.443 -0.911 -17.760 1.00 97.19 193 TYR A CA 1
ATOM 1613 C C . TYR A 1 193 ? -2.802 0.457 -18.345 1.00 97.19 193 TYR A C 1
ATOM 1615 O O . TYR A 1 193 ? -2.457 1.477 -17.761 1.00 97.19 193 TYR A O 1
ATOM 1623 N N . SER A 1 194 ? -3.558 0.507 -19.446 1.00 95.94 194 SER A N 1
ATOM 1624 C CA . SER A 1 194 ? -4.026 1.775 -20.021 1.00 95.94 194 SER A CA 1
ATOM 1625 C C . SER A 1 194 ? -4.917 2.558 -19.051 1.00 95.94 194 SER A C 1
ATOM 1627 O O . SER A 1 194 ? -4.783 3.775 -18.948 1.00 95.94 194 SER A O 1
ATOM 1629 N N . VAL A 1 195 ? -5.785 1.868 -18.301 1.00 95.44 195 VAL A N 1
ATOM 1630 C CA . VAL A 1 195 ? -6.602 2.490 -17.242 1.00 95.44 195 VAL A CA 1
ATOM 1631 C C . VAL A 1 195 ? -5.712 3.035 -16.126 1.00 95.44 195 VAL A C 1
ATOM 1633 O O . VAL A 1 195 ? -5.888 4.176 -15.699 1.00 95.44 195 VAL A O 1
ATOM 1636 N N . LEU A 1 196 ? -4.719 2.252 -15.695 1.00 96.62 196 LEU A N 1
ATOM 1637 C CA . LEU A 1 196 ? -3.745 2.693 -14.702 1.00 96.62 196 LEU A CA 1
ATOM 1638 C C . LEU A 1 196 ? -2.993 3.951 -15.158 1.00 96.62 196 LEU A C 1
ATOM 1640 O O . LEU A 1 196 ? -2.851 4.865 -14.356 1.00 96.62 196 LEU A O 1
ATOM 1644 N N . MET A 1 197 ? -2.575 4.046 -16.426 1.00 95.56 197 MET A N 1
ATOM 1645 C CA . MET A 1 197 ? -1.867 5.233 -16.936 1.00 95.56 197 MET A CA 1
ATOM 1646 C C . MET A 1 197 ? -2.695 6.509 -16.799 1.00 95.56 197 MET A C 1
ATOM 1648 O O . MET A 1 197 ? -2.147 7.563 -16.489 1.00 95.56 197 MET A O 1
ATOM 1652 N N . ILE A 1 198 ? -4.012 6.428 -17.000 1.00 95.25 198 ILE A N 1
ATOM 1653 C CA . ILE A 1 198 ? -4.912 7.575 -16.820 1.00 95.25 198 ILE A CA 1
ATOM 1654 C C . ILE A 1 198 ? -4.998 7.949 -15.334 1.00 95.25 198 ILE A C 1
ATOM 1656 O O . ILE A 1 198 ? -4.936 9.125 -14.988 1.00 95.25 198 ILE A O 1
ATOM 1660 N N . LEU A 1 199 ? -5.095 6.961 -14.442 1.00 94.69 199 LEU A N 1
ATOM 1661 C CA . LEU A 1 199 ? -5.163 7.198 -12.996 1.00 94.69 199 LEU A CA 1
ATOM 1662 C C . LEU A 1 199 ? -3.842 7.739 -12.429 1.00 94.69 199 LEU A C 1
ATOM 1664 O O . LEU A 1 199 ? -3.865 8.616 -11.568 1.00 94.69 199 LEU A O 1
ATOM 1668 N N . GLU A 1 200 ? -2.699 7.291 -12.950 1.00 93.75 200 GLU A N 1
ATOM 1669 C CA . GLU A 1 200 ? -1.372 7.803 -12.588 1.00 93.75 200 GLU A CA 1
ATOM 1670 C C . GLU A 1 200 ? -1.236 9.304 -12.901 1.00 93.75 200 GLU A C 1
ATOM 1672 O O . GLU A 1 200 ? -0.578 10.021 -12.148 1.00 93.75 200 GLU A O 1
ATOM 1677 N N . GLN A 1 201 ? -1.922 9.829 -13.928 1.00 93.88 201 GLN A N 1
ATOM 1678 C CA . GLN A 1 201 ? -1.894 11.268 -14.237 1.00 93.88 201 GLN A CA 1
ATOM 1679 C C . GLN A 1 201 ? -2.425 12.138 -13.090 1.00 93.88 201 GLN A C 1
ATOM 1681 O O . GLN A 1 201 ? -1.984 13.277 -12.915 1.00 93.88 201 GLN A O 1
ATOM 1686 N N . LEU A 1 202 ? -3.334 11.604 -12.269 1.00 93.88 202 LEU A N 1
ATOM 1687 C CA . LEU A 1 202 ? -3.908 12.312 -11.122 1.00 93.88 202 LEU A CA 1
ATOM 1688 C C . LEU A 1 202 ? -2.874 12.590 -10.016 1.00 93.88 202 LEU A C 1
ATOM 1690 O O . LEU A 1 202 ? -3.120 13.427 -9.145 1.00 93.88 202 LEU A O 1
ATOM 1694 N N . ARG A 1 203 ? -1.711 11.926 -10.051 1.00 91.31 203 ARG A N 1
ATOM 1695 C CA . ARG A 1 203 ? -0.582 12.196 -9.146 1.00 91.31 203 ARG A CA 1
ATOM 1696 C C . ARG A 1 203 ? 0.102 13.519 -9.463 1.00 91.31 203 ARG A C 1
ATOM 1698 O O . ARG A 1 203 ? 0.554 14.208 -8.557 1.00 91.31 203 ARG A O 1
ATOM 1705 N N . PHE A 1 204 ? 0.142 13.891 -10.741 1.00 89.62 204 PHE A N 1
ATOM 1706 C CA . PHE A 1 204 ? 0.799 15.116 -11.208 1.00 89.62 204 PHE A CA 1
ATOM 1707 C C . PHE A 1 204 ? -0.099 16.347 -11.088 1.00 89.62 204 PHE A C 1
ATOM 1709 O O . PHE A 1 204 ? 0.376 17.481 -11.076 1.00 89.62 204 PHE A O 1
ATOM 1716 N N . GLN A 1 205 ? -1.411 16.133 -10.999 1.00 88.88 205 GLN A N 1
ATOM 1717 C CA . GLN A 1 205 ? -2.378 17.205 -10.842 1.00 88.88 205 GLN A CA 1
ATOM 1718 C C . GLN A 1 205 ? -2.402 17.662 -9.387 1.00 88.88 205 GLN A C 1
ATOM 1720 O O . GLN A 1 205 ? -2.873 16.952 -8.499 1.00 88.88 205 GLN A O 1
ATOM 1725 N N . THR A 1 206 ? -1.919 18.870 -9.131 1.00 81.44 206 THR A N 1
ATOM 1726 C CA . THR A 1 206 ? -2.015 19.503 -7.817 1.00 81.44 206 THR A CA 1
ATOM 1727 C C . THR A 1 206 ? -3.383 20.160 -7.646 1.00 81.44 206 THR A C 1
ATOM 1729 O O . THR A 1 206 ? -3.891 20.844 -8.536 1.00 81.44 206 THR A O 1
ATOM 1732 N N . ARG A 1 207 ? -4.021 19.947 -6.488 1.00 69.50 207 ARG A N 1
ATOM 1733 C CA . ARG A 1 207 ? -5.269 20.640 -6.143 1.00 69.50 207 ARG A CA 1
ATOM 1734 C C . ARG A 1 207 ? -4.948 22.074 -5.733 1.00 69.50 207 ARG A C 1
ATOM 1736 O O . ARG A 1 207 ? -4.546 22.325 -4.598 1.00 69.50 207 ARG A O 1
ATOM 1743 N N . TRP A 1 208 ? -5.177 23.007 -6.646 1.00 59.94 208 TRP A N 1
ATOM 1744 C CA . TRP A 1 208 ? -5.186 24.434 -6.349 1.00 59.94 208 TRP A CA 1
ATOM 1745 C C . TRP A 1 208 ? -6.565 24.818 -5.820 1.00 59.94 208 TRP A C 1
ATOM 1747 O O . TRP A 1 208 ? -7.583 24.526 -6.446 1.00 59.94 208 TRP A O 1
ATOM 1757 N N . ASN A 1 209 ? -6.604 25.459 -4.659 1.00 58.25 209 ASN A N 1
ATOM 1758 C CA . ASN A 1 209 ? -7.642 26.451 -4.413 1.00 58.25 209 ASN A CA 1
ATOM 1759 C C . ASN A 1 209 ? -6.982 27.832 -4.545 1.00 58.25 209 ASN A C 1
ATOM 1761 O O . ASN A 1 209 ? -5.790 27.908 -4.842 1.00 58.25 209 ASN A O 1
ATOM 1765 N N . GLN A 1 210 ? -7.721 28.914 -4.304 1.00 62.59 210 GLN A N 1
ATOM 1766 C CA . GLN A 1 210 ? -7.193 30.289 -4.347 1.00 62.59 210 GLN A CA 1
ATOM 1767 C C . GLN A 1 210 ? -5.902 30.499 -3.515 1.00 62.59 210 GLN A C 1
ATOM 1769 O O . GLN A 1 210 ? -5.180 31.464 -3.748 1.00 62.59 210 GLN A O 1
ATOM 1774 N N . THR A 1 211 ? -5.577 29.586 -2.588 1.00 72.12 211 THR A N 1
ATOM 1775 C CA . THR A 1 211 ? -4.325 29.538 -1.823 1.00 72.12 211 THR A CA 1
ATOM 1776 C C . THR A 1 211 ? -3.592 28.188 -1.955 1.00 72.12 211 THR A C 1
ATOM 1778 O O . THR A 1 211 ? -4.238 27.132 -2.024 1.00 72.12 211 THR A O 1
ATOM 1781 N N . PRO A 1 212 ? -2.241 28.183 -1.953 1.00 74.19 212 PRO A N 1
ATOM 1782 C CA . PRO A 1 212 ? -1.450 26.956 -1.875 1.00 74.19 212 PRO A CA 1
ATOM 1783 C C . PRO A 1 212 ? -1.756 26.166 -0.596 1.00 74.19 212 PRO A C 1
ATOM 1785 O O . PRO A 1 212 ? -1.760 26.720 0.502 1.00 74.19 212 PRO A O 1
ATOM 1788 N N . ARG A 1 213 ? -1.990 24.856 -0.732 1.00 80.94 213 ARG A N 1
ATOM 1789 C CA . ARG A 1 213 ? -2.162 23.943 0.409 1.00 80.94 213 ARG A CA 1
ATOM 1790 C C . ARG A 1 213 ? -0.804 23.497 0.951 1.00 80.94 213 ARG A C 1
ATOM 1792 O O . ARG A 1 213 ? 0.110 23.237 0.169 1.00 80.94 213 ARG A O 1
ATOM 1799 N N . VAL A 1 214 ? -0.697 23.383 2.275 1.00 85.50 214 VAL A N 1
ATOM 1800 C CA . VAL A 1 214 ? 0.505 22.911 2.977 1.00 85.50 214 VAL A CA 1
ATOM 1801 C C . VAL A 1 214 ? 0.131 21.750 3.912 1.00 85.50 214 VAL A C 1
ATOM 1803 O O . VAL A 1 214 ? -0.670 21.970 4.823 1.00 85.50 214 VAL A O 1
ATOM 1806 N N . PRO A 1 215 ? 0.702 20.542 3.725 1.00 87.81 215 PRO A N 1
ATOM 1807 C CA . PRO A 1 215 ? 1.453 20.078 2.549 1.00 87.81 215 PRO A CA 1
ATOM 1808 C C . PRO A 1 215 ? 0.649 20.153 1.239 1.00 87.81 215 PRO A C 1
ATOM 1810 O O . PRO A 1 215 ? -0.584 20.215 1.237 1.00 87.81 215 PRO A O 1
ATOM 1813 N N . LYS A 1 216 ? 1.363 20.152 0.105 1.00 88.50 216 LYS A N 1
ATOM 1814 C CA . LYS A 1 216 ? 0.742 20.073 -1.224 1.00 88.50 216 LYS A CA 1
ATOM 1815 C C . LYS A 1 216 ? -0.012 18.749 -1.350 1.00 88.50 216 LYS A C 1
ATOM 1817 O O . LYS A 1 216 ? 0.480 17.708 -0.933 1.00 88.50 216 LYS A O 1
ATOM 1822 N N . THR A 1 217 ? -1.190 18.783 -1.967 1.00 91.00 217 THR A N 1
ATOM 1823 C CA . THR A 1 217 ? -2.008 17.583 -2.189 1.00 91.00 217 THR A CA 1
ATOM 1824 C C . THR A 1 217 ? -2.247 17.373 -3.680 1.00 91.00 217 THR A C 1
ATOM 1826 O O . THR A 1 217 ? -2.777 18.266 -4.353 1.00 91.00 217 THR A O 1
ATOM 1829 N N . SER A 1 218 ? -1.899 16.195 -4.182 1.00 93.12 218 SER A N 1
ATOM 1830 C CA . SER A 1 218 ? -2.283 15.700 -5.507 1.00 93.12 218 SER A CA 1
ATOM 1831 C C . SER A 1 218 ? -3.779 15.355 -5.569 1.00 93.12 218 SER A C 1
ATOM 1833 O O . SER A 1 218 ? -4.441 15.170 -4.541 1.00 93.12 218 SER A O 1
ATOM 1835 N N . VAL A 1 219 ? -4.340 15.244 -6.776 1.00 94.06 219 VAL A N 1
ATOM 1836 C CA . VAL A 1 219 ? -5.725 14.790 -6.974 1.00 94.06 219 VAL A CA 1
ATOM 1837 C C . VAL A 1 219 ? -5.884 13.327 -6.553 1.00 94.06 219 VAL A C 1
ATOM 1839 O O . VAL A 1 219 ? -6.878 13.007 -5.895 1.00 94.06 219 VAL A O 1
ATOM 1842 N N . LEU A 1 220 ? -4.921 12.455 -6.881 1.00 95.38 220 LEU A N 1
ATOM 1843 C CA . LEU A 1 220 ? -4.993 11.030 -6.538 1.00 95.38 220 LEU A CA 1
ATOM 1844 C C . LEU A 1 220 ? -4.975 10.816 -5.018 1.00 95.38 220 LEU A C 1
ATOM 1846 O O . LEU A 1 220 ? -5.915 10.240 -4.465 1.00 95.38 220 LEU A O 1
ATOM 1850 N N . GLY A 1 221 ? -3.955 11.340 -4.334 1.00 95.50 221 GLY A N 1
ATOM 1851 C CA . GLY A 1 221 ? -3.847 11.257 -2.882 1.00 95.50 221 GLY A CA 1
ATOM 1852 C C . GLY A 1 221 ? -5.037 11.902 -2.168 1.00 95.50 221 GLY A C 1
ATOM 1853 O O . GLY A 1 221 ? -5.562 11.335 -1.211 1.00 95.50 221 GLY A O 1
ATOM 1854 N N . HIS A 1 222 ? -5.534 13.047 -2.655 1.00 94.88 222 HIS A N 1
ATOM 1855 C CA . HIS A 1 222 ? -6.738 13.669 -2.091 1.00 94.88 222 HIS A CA 1
ATOM 1856 C C . HIS A 1 222 ? -7.981 12.787 -2.234 1.00 94.88 222 HIS A C 1
ATOM 1858 O O . HIS A 1 222 ? -8.762 12.696 -1.291 1.00 94.88 222 HIS A O 1
ATOM 1864 N N . SER A 1 223 ? -8.148 12.109 -3.370 1.00 95.38 223 SER A N 1
ATOM 1865 C CA . SER A 1 223 ? -9.288 11.210 -3.591 1.00 95.38 223 SER A CA 1
ATOM 1866 C C . SER A 1 223 ? -9.280 10.044 -2.600 1.00 95.38 223 SER A C 1
ATOM 1868 O O . SER A 1 223 ? -10.316 9.716 -2.026 1.00 95.38 223 SER A O 1
ATOM 1870 N N . PHE A 1 224 ? -8.107 9.468 -2.323 1.00 97.31 224 PHE A N 1
ATOM 1871 C CA . PHE A 1 224 ? -7.973 8.413 -1.317 1.00 97.31 224 PHE A CA 1
ATOM 1872 C C . PHE A 1 224 ? -8.179 8.923 0.112 1.00 97.31 224 PHE A C 1
ATOM 1874 O O . PHE A 1 224 ? -8.852 8.269 0.905 1.00 97.31 224 PHE A O 1
ATOM 1881 N N . PHE A 1 225 ? -7.678 10.119 0.429 1.00 96.81 225 PHE A N 1
ATOM 1882 C CA . PHE A 1 225 ? -7.948 10.760 1.713 1.00 96.81 225 PHE A CA 1
ATOM 1883 C C . PHE A 1 225 ? -9.452 10.963 1.938 1.00 96.81 225 PHE A C 1
ATOM 1885 O O . PHE A 1 225 ? -9.958 10.608 2.998 1.00 96.81 225 PHE A O 1
ATOM 1892 N N . VAL A 1 226 ? -10.183 11.464 0.935 1.00 95.81 226 VAL A N 1
ATOM 1893 C CA . VAL A 1 226 ? -11.647 11.600 1.005 1.00 95.81 226 VAL A CA 1
ATOM 1894 C C . VAL A 1 226 ? -12.315 10.239 1.198 1.00 95.81 226 VAL A C 1
ATOM 1896 O O . VAL A 1 226 ? -13.159 10.126 2.077 1.00 95.81 226 VAL A O 1
ATOM 1899 N N . ALA A 1 227 ? -11.896 9.198 0.470 1.00 96.25 227 ALA A N 1
ATOM 1900 C CA . ALA A 1 227 ? -12.434 7.847 0.646 1.00 96.25 227 ALA A CA 1
ATOM 1901 C C . ALA A 1 227 ? -12.241 7.313 2.080 1.00 96.25 227 ALA A C 1
ATOM 1903 O O . ALA A 1 227 ? -13.157 6.716 2.640 1.00 96.25 227 ALA A O 1
ATOM 1904 N N . ILE A 1 228 ? -11.087 7.579 2.707 1.00 96.31 228 ILE A N 1
ATOM 1905 C CA . ILE A 1 228 ? -10.849 7.248 4.122 1.00 96.31 228 ILE A CA 1
ATOM 1906 C C . ILE A 1 228 ? -11.793 8.036 5.036 1.00 96.31 228 ILE A C 1
ATOM 1908 O O . ILE A 1 228 ? -12.352 7.466 5.969 1.00 96.31 228 ILE A O 1
ATOM 1912 N N . LEU A 1 229 ? -11.979 9.337 4.800 1.00 95.12 229 LEU A N 1
ATOM 1913 C CA . LEU A 1 229 ? -12.895 10.132 5.621 1.00 95.12 229 LEU A CA 1
ATOM 1914 C C . LEU A 1 229 ? -14.338 9.641 5.490 1.00 95.12 229 LEU A C 1
ATOM 1916 O O . LEU A 1 229 ? -15.019 9.532 6.505 1.00 95.12 229 LEU A O 1
ATOM 1920 N N . THR A 1 230 ? -14.778 9.291 4.280 1.00 93.44 230 THR A N 1
ATOM 1921 C CA . THR A 1 230 ? -16.092 8.682 4.043 1.00 93.44 230 THR A CA 1
ATOM 1922 C C . THR A 1 230 ? -16.228 7.361 4.799 1.00 93.44 230 THR A C 1
ATOM 1924 O O . THR A 1 230 ? -17.174 7.215 5.562 1.00 93.44 230 THR A O 1
ATOM 1927 N N . LEU A 1 231 ? -15.238 6.461 4.706 1.00 92.19 231 LEU A N 1
ATOM 1928 C CA . LEU A 1 231 ? -15.198 5.204 5.470 1.00 92.19 231 LEU A CA 1
ATOM 1929 C C . LEU A 1 231 ? -15.361 5.433 6.984 1.00 92.19 231 LEU A C 1
ATOM 1931 O O . LEU A 1 231 ? -16.067 4.691 7.665 1.00 92.19 231 LEU A O 1
ATOM 1935 N N . LEU A 1 232 ? -14.703 6.455 7.534 1.00 92.00 232 LEU A N 1
ATOM 1936 C CA . LEU A 1 232 ? -14.760 6.757 8.966 1.00 92.00 232 LEU A CA 1
ATOM 1937 C C . LEU A 1 232 ? -16.084 7.415 9.385 1.00 92.00 232 LEU A C 1
ATOM 1939 O O . LEU A 1 232 ? -16.586 7.116 10.467 1.00 92.00 232 LEU A O 1
ATOM 1943 N N . LEU A 1 233 ? -16.648 8.289 8.547 1.00 90.06 233 LEU A N 1
ATOM 1944 C CA . LEU A 1 233 ? -17.939 8.941 8.793 1.00 90.06 233 LEU A CA 1
ATOM 1945 C C . LEU A 1 233 ? -19.111 7.962 8.666 1.00 90.06 233 LEU A C 1
ATOM 1947 O O . LEU A 1 233 ? -20.037 8.000 9.471 1.00 90.06 233 LEU A O 1
ATOM 1951 N N . GLU A 1 234 ? -19.074 7.056 7.692 1.00 84.31 234 GLU A N 1
ATOM 1952 C CA . GLU A 1 234 ? -20.137 6.066 7.503 1.00 84.31 234 GLU A CA 1
ATOM 1953 C C . GLU A 1 234 ? -20.154 5.041 8.637 1.00 84.31 234 GLU A C 1
ATOM 1955 O O . GLU A 1 234 ? -21.225 4.734 9.165 1.00 84.31 234 GLU A O 1
ATOM 1960 N N . LYS A 1 235 ? -18.979 4.626 9.130 1.00 82.31 235 LYS A N 1
ATOM 1961 C CA . LYS A 1 235 ? -18.877 3.807 10.346 1.00 82.31 235 LYS A CA 1
ATOM 1962 C C . LYS A 1 235 ? -19.541 4.475 11.559 1.00 82.31 235 LYS A C 1
ATOM 1964 O O . LYS A 1 235 ? -20.113 3.784 12.395 1.00 82.31 235 LYS A O 1
ATOM 1969 N N . GLU A 1 236 ? -19.492 5.805 11.643 1.00 76.25 236 GLU A N 1
ATOM 1970 C CA . GLU A 1 236 ? -20.171 6.587 12.683 1.00 76.25 236 GLU A CA 1
ATOM 1971 C C . GLU A 1 236 ? -21.692 6.671 12.465 1.00 76.25 236 GLU A C 1
ATOM 1973 O O . GLU A 1 236 ? -22.441 6.740 13.435 1.00 76.25 236 GLU A O 1
ATOM 1978 N N . SER A 1 237 ? -22.157 6.605 11.214 1.00 77.19 237 SER A N 1
ATOM 1979 C CA . SER A 1 237 ? -23.588 6.615 10.874 1.00 77.19 237 SER A CA 1
ATOM 1980 C C . SER A 1 237 ? -24.310 5.283 11.123 1.00 77.19 237 SER A C 1
ATOM 1982 O O . SER A 1 237 ? -25.534 5.271 11.228 1.00 77.19 237 SER A O 1
ATOM 1984 N N . GLY A 1 238 ? -23.571 4.170 11.222 1.00 69.25 238 GLY A N 1
ATOM 1985 C CA . GLY A 1 238 ? -24.138 2.827 11.390 1.00 69.25 238 GLY A CA 1
ATOM 1986 C C . GLY A 1 238 ? -24.771 2.235 10.124 1.00 69.25 238 GLY A C 1
ATOM 1987 O O . GLY A 1 238 ? -25.532 1.277 10.226 1.00 69.25 238 GLY A O 1
ATOM 1988 N N . VAL A 1 239 ? -24.486 2.805 8.949 1.00 69.00 239 VAL A N 1
ATOM 1989 C CA . VAL A 1 239 ? -24.962 2.324 7.642 1.00 69.00 239 VAL A CA 1
ATOM 1990 C C . VAL A 1 239 ? -23.952 1.335 7.048 1.00 69.00 239 VAL A C 1
ATOM 1992 O O . VAL A 1 239 ? -22.750 1.595 7.063 1.00 69.00 239 VAL A O 1
ATOM 1995 N N . ASP A 1 240 ? -24.432 0.207 6.514 1.00 59.47 240 ASP A N 1
ATOM 1996 C CA . ASP A 1 240 ? -23.588 -0.802 5.860 1.00 59.47 240 ASP A CA 1
ATOM 1997 C C . ASP A 1 240 ? -23.145 -0.352 4.449 1.00 59.47 240 ASP A C 1
ATOM 1999 O O . ASP A 1 240 ? -23.965 0.084 3.640 1.00 59.47 240 ASP A O 1
ATOM 2003 N N . PHE A 1 241 ? -21.848 -0.504 4.137 1.00 59.06 241 PHE A N 1
ATOM 2004 C CA . PHE A 1 241 ? -21.202 -0.048 2.886 1.00 59.06 241 PHE A CA 1
ATOM 2005 C C . PHE A 1 241 ? -21.743 -0.711 1.612 1.00 59.06 241 PHE A C 1
ATOM 2007 O O . PHE A 1 241 ? -21.687 -0.128 0.529 1.00 59.06 241 PHE A O 1
ATOM 2014 N N . CYS A 1 242 ? -22.225 -1.947 1.725 1.00 55.47 242 CYS A N 1
ATOM 2015 C CA . CYS A 1 242 ? -22.816 -2.733 0.649 1.00 55.47 242 CYS A CA 1
ATOM 2016 C C . CYS A 1 242 ? -23.846 -3.680 1.270 1.00 55.47 242 CYS A C 1
ATOM 2018 O O . CYS A 1 242 ? -23.516 -4.436 2.185 1.00 55.47 242 CYS A O 1
ATOM 2020 N N . THR A 1 243 ? -25.073 -3.703 0.749 1.00 51.09 243 THR A N 1
ATOM 2021 C CA . THR A 1 243 ? -25.939 -4.875 0.931 1.00 51.09 243 THR A CA 1
ATOM 2022 C C . THR A 1 243 ? -25.246 -6.051 0.258 1.00 51.09 243 THR A C 1
ATOM 2024 O O . THR A 1 243 ? -25.046 -6.016 -0.957 1.00 51.09 243 THR A O 1
ATOM 2027 N N . LYS A 1 244 ? -24.812 -7.020 1.064 1.00 48.97 244 LYS A N 1
ATOM 2028 C CA . LYS A 1 244 ? -24.246 -8.285 0.589 1.00 48.97 244 LYS A CA 1
ATOM 2029 C C . LYS A 1 244 ? -25.192 -9.008 -0.361 1.00 48.97 244 LYS A C 1
ATOM 2031 O O . LYS A 1 244 ? -26.418 -8.951 -0.113 1.00 48.97 244 LYS A O 1
#

Solvent-accessible surface area (backbone atoms only — not comparable to full-atom values): 13562 Å² total; per-residue (Å²): 104,78,41,75,67,37,55,52,57,60,54,49,27,48,69,39,70,50,69,79,91,52,59,62,98,62,90,44,34,46,31,37,53,54,30,50,18,50,54,40,23,50,54,31,42,52,43,40,43,76,72,75,42,69,67,44,62,70,59,49,55,52,51,54,52,46,51,50,54,52,45,58,72,43,65,91,56,56,68,71,58,55,52,46,37,53,72,78,32,55,69,59,38,51,53,50,36,53,50,47,47,58,73,40,61,87,49,46,71,37,64,68,61,44,49,52,48,43,45,70,59,67,52,75,84,61,58,65,89,40,48,61,17,44,33,51,49,37,45,50,44,15,46,49,50,48,50,49,53,55,47,64,69,29,54,82,69,46,60,63,84,73,43,51,66,53,53,54,51,53,51,60,61,48,59,78,42,58,83,40,65,33,49,41,36,40,76,70,61,33,72,66,28,58,55,47,56,60,55,56,50,29,54,77,40,64,60,75,60,104,55,89,52,85,64,62,45,28,45,34,22,46,52,39,51,50,52,52,51,48,57,48,52,37,64,68,69,72,59,77,96,63,88,127

Mean predicted aligned error: 4.31 Å

Secondary structure (DSSP, 8-state):
---HHHHHHHHGGGS-BSSTTS--SS--BHHHHHHHHHHHHHHHHHHHHHTT----HHHHHHHHHHHHHHHHHTTTS-HHHHHHHHHH-HHHHHHHHHHHHHHHTTT---HHHHHHHHHHHHSPPPPTTSHHHHHHHHHHHHHHHHHHHHHHHHGGGS-HHHHHHHHHHHHHHHHTTTTSHHHHHHHTT-HHHHHHHHHHHTTT-B---SS--SS--BHHHHHHHHHHHHHHHHHHHT--SS--

Sequence (244 aa):
MLTKEFTLKIFEGFSIERWNDLVRPFDLIEMDKAAEKMVLAYLIGKYEEEAGHLIDWDWMIYASFFDLLRKISLCDIKAPVQRMIRKEYPEEYKKLNLWVVKQYKNIIKDEALFKAFENYCTAPAPDPDSVIGRTARVLRAAHKFSTMREFEMISVVNEKFRLQPIETELNRELQKFLDLRGLQLLVTKQRPYSVLMILEQLRFQTRWNQTPRVPKTSVLGHSFFVAILTLLLEKESGVDFCTK

Foldseek 3Di:
DDDPLLLVLLVCQLVQFDPPVADAPDTDTRLLLLLQLLLQLVLLVVLCVVVVAAADVVLLLLLSSLVSLLCSQCSVPDPVRLVCCVPVPVVVQLVSLVVSLVVCPVPDPPPVSSVVSNCSSRPDQDDCVDNSNVSVLSSQLSSLVSVVVSLVNRVVPGDPVVSVVVVVVSVVSNVVNCVRPSSVCCVVCHPVVVVSVVLVVQQVAWDDDVDADVVTDGRSSVVSSVVVVVVVVVVVVVDDPDDD

Radius of gyration: 18.04 Å; Cα contacts (8 Å, |Δi|>4): 250; chains: 1; bounding box: 50×51×44 Å

pLDDT: mean 92.47, std 8.49, range [48.97, 98.5]

Nearest PDB structures (foldseek):
  2paq-assembly1_B  TM=7.770E-01  e=3.864E-03  Escherichia coli K-12
  2par-assembly1_B  TM=7.484E-01  e=2.742E-03  Escherichia coli K-12
  2paq-assembly1_A  TM=6.678E-01  e=5.717E-03  Escherichia coli K-12
  3mzo-assembly1_C  TM=7.160E-01  e=9.798E-03  Listeria innocua
  3mzo-assembly1_B  TM=7.095E-01  e=1.315E-02  Listeria innocua

InterPro domains:
  IPR006674 HD domain [PF13023] (199-240)

Organism: NCBI:txid2838768